Protein AF-0000000087546177 (afdb_homodimer)

Nearest PDB structures (foldseek):
  3a8i-assembly2_F  TM=9.559E-01  e=1.885E-16  Escherichia coli K-12
  3a7a-assembly1_B  TM=9.655E-01  e=3.394E-16  Escherichia coli K-12
  3hgb-assembly1_A  TM=9.645E-01  e=8.198E-16  Mycobacterium tuberculosis H37Rv
  3ift-assembly1_A  TM=9.516E-01  e=1.980E-15  Mycobacterium tuberculosis
  3a7a-assembly2_D  TM=9.608E-01  e=3.781E-15  Escherichia coli K-12

Foldseek 3Di:
DPDDDDFDFDQQWFAALLQKIWHQDPVRKIWIFGGLVVCVVQDQWDAKFAADAFDWDAAQCFGIWIHDPVDIDTDTHLATFGWHFADCVCHVVVRCCNVPVPVDTGTMGNGPDCVVSSVPTHGRVRSCVSVPD/DPDDDDFDFDQQWFAALLQKIWHQDPVRKIWIFGGLVVCVVQDQWDAKFAADAFDWDAAQCFGIWIHDPVDIDTDTHLATFGWHFADCVCHVVVRCCNVPVPVDTGTMGNGPDCVVSSVPTDGRVRNCVSVPD

Solvent-accessible surface area (backbone atoms only — not comparable to full-atom values): 13549 Å² total; per-residue (Å²): 73,66,64,51,58,56,66,72,65,64,71,86,36,30,28,36,96,52,34,28,32,41,36,82,42,95,85,64,32,34,42,28,29,43,30,45,58,45,28,40,69,45,37,64,35,71,40,56,46,74,58,60,77,66,44,72,42,53,54,67,33,80,43,35,35,41,27,24,88,44,24,42,26,50,34,51,27,71,46,29,22,29,28,71,44,65,46,68,65,33,75,81,43,27,45,39,38,54,80,34,18,88,73,36,51,47,38,28,26,47,44,76,50,52,70,66,36,56,67,72,35,28,44,33,70,55,40,38,52,73,74,72,79,74,66,64,52,56,56,67,72,65,64,71,85,35,32,28,37,96,54,33,28,32,41,37,81,44,97,86,64,34,35,42,28,30,44,30,46,56,45,29,39,69,47,37,63,36,71,41,57,47,74,59,60,77,65,44,73,42,53,56,66,34,79,45,36,34,41,27,25,88,42,22,45,25,51,36,52,26,71,46,28,22,30,28,71,44,64,45,68,65,34,74,81,41,29,45,40,38,54,80,34,18,88,74,36,52,46,39,28,26,48,46,75,50,54,70,65,38,55,67,74,33,28,44,32,68,54,41,38,53,75,74,72,79

InterPro domains:
  IPR000089 Biotin/lipoyl attachment [PS50968] (29-110)
  IPR002930 Glycine cleavage system H-protein [MF_00272] (10-132)
  IPR002930 Glycine cleavage system H-protein [PTHR11715] (9-131)
  IPR003016 2-oxo acid dehydrogenase, lipoyl-binding site [PS00189] (54-83)
  IPR011053 Single hybrid motif [SSF51230] (9-132)
  IPR017453 Glycine cleavage system H-protein, subgroup [TIGR00527] (9-131)
  IPR033753 Glycine cleavage system H-protein/Simiate [PF01597] (13-130)
  IPR033753 Glycine cleavage system H-protein/Simiate [cd06848] (15-109)

Secondary structure (DSSP, 8-state):
--EEE-----TT-EE-TTSEEEEE-TTS-EEEEE-HHHHHHH-SEEEEEPPPTT-EE-TT-EEEEEEESSEEEEEE-SS-EEEEEE-THHHH-TTHHHH-TTT---EEEEESSHHHHHHTSB-HHHHHHHTT-/--EEE-----TT-EE-TTSEEEEE-TTS-EEEEE-HHHHHHH-SEEEEEPPPTT-EE-TT-EEEEEEESSEEEEEE-SS-EEEEEE-THHHH-TTHHHH-TTT---EEEEESSHHHHHHTSB-HHHHHHHTT-

Radius of gyration: 21.38 Å; Cα contacts (8 Å, |Δi|>4): 661; chains: 2; bounding box: 29×65×45 Å

Sequence (266 aa):
MRTQNMSDIPAELRFAESHEWARLEADGTVTVGISDHAQEALGDVVFVELPDLGKVFDASETAGVVESVKAASDIYAPVGGEVIAVNEELAGSPELLNSEPYNAWIFKLKPSNAAADLGKLLDAAGYKAAIGEMRTQNMSDIPAELRFAESHEWARLEADGTVTVGISDHAQEALGDVVFVELPDLGKVFDASETAGVVESVKAASDIYAPVGGEVIAVNEELAGSPELLNSEPYNAWIFKLKPSNAAADLGKLLDAAGYKAAIGE

Structure (mmCIF, N/CA/C/O backbone):
data_AF-0000000087546177-model_v1
#
loop_
_entity.id
_entity.type
_entity.pdbx_description
1 polymer 'Glycine cleavage system H protein'
#
loop_
_atom_site.group_PDB
_atom_site.id
_atom_site.type_symbol
_atom_site.label_atom_id
_atom_site.label_alt_id
_atom_site.label_comp_id
_atom_site.label_asym_id
_atom_site.label_entity_id
_atom_site.label_seq_id
_atom_site.pdbx_PDB_ins_code
_atom_site.Cartn_x
_atom_site.Cartn_y
_atom_site.Cartn_z
_atom_site.occupancy
_atom_site.B_iso_or_equiv
_atom_site.auth_seq_id
_atom_site.auth_comp_id
_atom_site.auth_asym_id
_atom_site.auth_atom_id
_atom_site.pdbx_PDB_model_num
ATOM 1 N N . MET A 1 1 ? 6.031 -11.836 0.596 1 65.75 1 MET A N 1
ATOM 2 C CA . MET A 1 1 ? 6.793 -10.945 -0.275 1 65.75 1 MET A CA 1
ATOM 3 C C . MET A 1 1 ? 7.691 -10.023 0.542 1 65.75 1 MET A C 1
ATOM 5 O O . MET A 1 1 ? 7.266 -9.469 1.56 1 65.75 1 MET A O 1
ATOM 9 N N . ARG A 1 2 ? 8.914 -10.297 0.466 1 66.62 2 ARG A N 1
ATOM 10 C CA . ARG A 1 2 ? 9.852 -9.383 1.115 1 66.62 2 ARG A CA 1
ATOM 11 C C . ARG A 1 2 ? 9.992 -8.086 0.332 1 66.62 2 ARG A C 1
ATOM 13 O O . ARG A 1 2 ? 10.477 -8.086 -0.802 1 66.62 2 ARG A O 1
ATOM 20 N N . THR A 1 3 ? 9.242 -7.07 0.723 1 67.69 3 THR A N 1
ATOM 21 C CA . THR A 1 3 ? 9.18 -5.797 0.01 1 67.69 3 THR A CA 1
ATOM 22 C C . THR A 1 3 ? 10.219 -4.82 0.559 1 67.69 3 THR A C 1
ATOM 24 O O . THR A 1 3 ? 10.367 -4.684 1.774 1 67.69 3 THR A O 1
ATOM 27 N N . GLN A 1 4 ? 11.156 -4.461 -0.271 1 72.31 4 GLN A N 1
ATOM 28 C CA . GLN A 1 4 ? 11.969 -3.307 0.092 1 72.31 4 GLN A CA 1
ATOM 29 C C . GLN A 1 4 ? 11.281 -2 -0.292 1 72.31 4 GLN A C 1
ATOM 31 O O . GLN A 1 4 ? 11.211 -1.653 -1.473 1 72.31 4 GLN A O 1
ATOM 36 N N . ASN A 1 5 ? 10.648 -1.427 0.66 1 74.06 5 ASN A N 1
ATOM 37 C CA . ASN A 1 5 ? 9.93 -0.192 0.375 1 74.06 5 ASN A CA 1
ATOM 38 C C . ASN A 1 5 ? 10.797 1.037 0.629 1 74.06 5 ASN A C 1
ATOM 40 O O . ASN A 1 5 ? 11.586 1.06 1.573 1 74.06 5 ASN A O 1
ATOM 44 N N . MET A 1 6 ? 10.766 1.913 -0.331 1 85.25 6 MET A N 1
ATOM 45 C CA . MET A 1 6 ? 11.531 3.139 -0.114 1 85.25 6 MET A CA 1
ATOM 46 C C . MET A 1 6 ? 10.625 4.363 -0.216 1 85.25 6 MET A C 1
ATOM 48 O O . MET A 1 6 ? 10.578 5.02 -1.258 1 85.25 6 MET A O 1
ATOM 52 N N . SER A 1 7 ? 9.977 4.746 0.87 1 92.19 7 SER A N 1
ATOM 53 C CA . SER A 1 7 ? 9.172 5.961 0.898 1 92.19 7 SER A CA 1
ATOM 54 C C . SER A 1 7 ? 10.039 7.207 0.956 1 92.19 7 SER A C 1
ATOM 56 O O . SER A 1 7 ? 11.133 7.184 1.533 1 92.19 7 SER A O 1
ATOM 58 N N . ASP A 1 8 ? 9.57 8.281 0.21 1 95.25 8 ASP A N 1
ATOM 59 C CA . ASP A 1 8 ? 10.188 9.586 0.417 1 95.25 8 ASP A CA 1
ATOM 60 C C . ASP A 1 8 ? 9.805 10.164 1.776 1 95.25 8 ASP A C 1
ATOM 62 O O . ASP A 1 8 ? 8.625 10.227 2.121 1 95.25 8 ASP A O 1
ATOM 66 N N . ILE A 1 9 ? 10.859 10.547 2.58 1 97.81 9 ILE A N 1
ATOM 67 C CA . ILE A 1 9 ? 10.609 11.062 3.922 1 97.81 9 ILE A CA 1
ATOM 68 C C . ILE A 1 9 ? 11.43 12.336 4.141 1 97.81 9 ILE A C 1
ATOM 70 O O . ILE A 1 9 ? 12.586 12.273 4.566 1 97.81 9 ILE A O 1
ATOM 74 N N . PRO A 1 10 ? 10.867 13.508 3.807 1 98.38 10 PRO A N 1
ATOM 75 C CA . PRO A 1 10 ? 11.609 14.758 3.943 1 98.38 10 PRO A CA 1
ATOM 76 C C . PRO A 1 10 ? 12.133 14.992 5.359 1 98.38 10 PRO A C 1
ATOM 78 O O . PRO A 1 10 ? 11.383 14.844 6.328 1 98.38 10 PRO A O 1
ATOM 81 N N . ALA A 1 11 ? 13.328 15.469 5.535 1 98.06 11 ALA A N 1
ATOM 82 C CA . ALA A 1 11 ? 14.047 15.57 6.805 1 98.06 11 ALA A CA 1
ATOM 83 C C . ALA A 1 11 ? 13.477 16.688 7.676 1 98.06 11 ALA A C 1
ATOM 85 O O . ALA A 1 11 ? 13.617 16.656 8.898 1 98.06 11 ALA A O 1
ATOM 86 N N . GLU A 1 12 ? 12.828 17.641 7.039 1 97.94 12 GLU A N 1
ATOM 87 C CA . GLU A 1 12 ? 12.438 18.844 7.77 1 97.94 12 GLU A CA 1
ATOM 88 C C . GLU A 1 12 ? 11.07 18.688 8.422 1 97.94 12 GLU A C 1
ATOM 90 O O . GLU A 1 12 ? 10.648 19.531 9.211 1 97.94 12 GLU A O 1
ATOM 95 N N . LEU A 1 13 ? 10.438 17.578 8.109 1 98.69 13 LEU A N 1
ATOM 96 C CA . LEU A 1 13 ? 9.078 17.375 8.594 1 98.69 13 LEU A CA 1
ATOM 97 C C . LEU A 1 13 ? 9.07 16.531 9.867 1 98.69 13 LEU A C 1
ATOM 99 O O . LEU A 1 13 ? 10.055 15.859 10.172 1 98.69 13 LEU A O 1
ATOM 103 N N . ARG A 1 14 ? 7.965 16.672 10.641 1 98.81 14 ARG A N 1
ATOM 104 C CA . ARG A 1 14 ? 7.625 15.75 11.719 1 98.81 14 ARG A CA 1
ATOM 105 C C . ARG A 1 14 ? 6.477 14.828 11.312 1 98.81 14 ARG A C 1
ATOM 107 O O . ARG A 1 14 ? 5.625 15.211 10.508 1 98.81 14 ARG A O 1
ATOM 114 N N . PHE A 1 15 ? 6.465 13.641 11.875 1 98.88 15 PHE A N 1
ATOM 115 C CA . PHE A 1 15 ? 5.496 12.633 11.453 1 98.88 15 PHE A CA 1
ATOM 116 C C . PHE A 1 15 ? 4.801 12.016 12.664 1 98.88 15 PHE A C 1
ATOM 118 O O . PHE A 1 15 ? 5.457 11.664 13.648 1 98.88 15 PHE A O 1
ATOM 125 N N . ALA A 1 16 ? 3.473 11.922 12.562 1 98.62 16 ALA A N 1
ATOM 126 C CA . ALA A 1 16 ? 2.738 11.094 13.516 1 98.62 16 ALA A CA 1
ATOM 127 C C . ALA A 1 16 ? 2.871 9.609 13.172 1 98.62 16 ALA A C 1
ATOM 129 O O . ALA A 1 16 ? 3.113 9.258 12.016 1 98.62 16 ALA A O 1
ATOM 130 N N . GLU A 1 17 ? 2.732 8.734 14.164 1 97.12 17 GLU A N 1
ATOM 131 C CA . GLU A 1 17 ? 2.703 7.301 13.898 1 97.12 17 GLU A CA 1
ATOM 132 C C . GLU A 1 17 ? 1.545 6.934 12.977 1 97.12 17 GLU A C 1
ATOM 134 O O . GLU A 1 17 ? 1.597 5.918 12.281 1 97.12 17 GLU A O 1
ATOM 139 N N . SER A 1 18 ? 0.551 7.789 12.977 1 96.88 18 SER A N 1
ATOM 140 C CA . SER A 1 18 ? -0.622 7.613 12.125 1 96.88 18 SER A CA 1
ATOM 141 C C . SER A 1 18 ? -0.376 8.156 10.727 1 96.88 18 SER A C 1
ATOM 143 O O . SER A 1 18 ? -1.296 8.211 9.906 1 96.88 18 SER A O 1
ATOM 145 N N . HIS A 1 19 ? 0.783 8.633 10.328 1 97.69 19 HIS A N 1
ATOM 146 C CA . HIS A 1 19 ? 1.319 8.891 9 1 97.69 19 HIS A CA 1
ATOM 147 C C . HIS A 1 19 ? 0.968 10.297 8.523 1 97.69 19 HIS A C 1
ATOM 149 O O . HIS A 1 19 ? 1.229 10.656 7.375 1 97.69 19 HIS A O 1
ATOM 155 N N . GLU A 1 20 ? 0.344 11.141 9.438 1 98.75 20 GLU A N 1
ATOM 156 C CA . GLU A 1 20 ? 0.277 12.562 9.117 1 98.75 20 GLU A CA 1
ATOM 157 C C . GLU A 1 20 ? 1.646 13.227 9.25 1 98.75 20 GLU A C 1
ATOM 159 O O . GLU A 1 20 ? 2.406 12.906 10.164 1 98.75 20 GLU A O 1
ATOM 164 N N . TRP A 1 21 ? 1.945 14.109 8.391 1 98.88 21 TRP A N 1
ATOM 165 C CA . TRP A 1 21 ? 3.135 14.938 8.586 1 98.88 21 TRP A CA 1
ATOM 166 C C . TRP A 1 21 ? 2.752 16.344 9.016 1 98.88 21 TRP A C 1
ATOM 168 O O . TRP A 1 21 ? 1.645 16.812 8.742 1 98.88 21 TRP A O 1
ATOM 178 N N . ALA A 1 22 ? 3.613 16.984 9.75 1 98.94 22 ALA A N 1
ATOM 179 C CA . ALA A 1 22 ? 3.459 18.344 10.266 1 98.94 22 ALA A CA 1
ATOM 180 C C . ALA A 1 22 ? 4.672 19.203 9.922 1 98.94 22 ALA A C 1
ATOM 182 O O . ALA A 1 22 ? 5.812 18.781 10.117 1 98.94 22 ALA A O 1
ATOM 183 N N . ARG A 1 23 ? 4.426 20.297 9.359 1 98.75 23 ARG A N 1
ATOM 184 C CA . ARG A 1 23 ? 5.449 21.297 9.07 1 98.75 23 ARG A CA 1
ATOM 185 C C . ARG A 1 23 ? 5.219 22.562 9.867 1 98.75 23 ARG A C 1
ATOM 187 O O . ARG A 1 23 ? 4.156 23.188 9.773 1 98.75 23 ARG A O 1
ATOM 194 N N . LEU A 1 24 ? 6.203 22.938 10.719 1 98.5 24 LEU A N 1
ATOM 195 C CA . LEU A 1 24 ? 6.141 24.219 11.406 1 98.5 24 LEU A CA 1
ATOM 196 C C . LEU A 1 24 ? 6.5 25.359 10.469 1 98.5 24 LEU A C 1
ATOM 198 O O . LEU A 1 24 ? 7.598 25.375 9.906 1 98.5 24 LEU A O 1
ATOM 202 N N . GLU A 1 25 ? 5.562 26.266 10.312 1 98.38 25 GLU A N 1
ATOM 20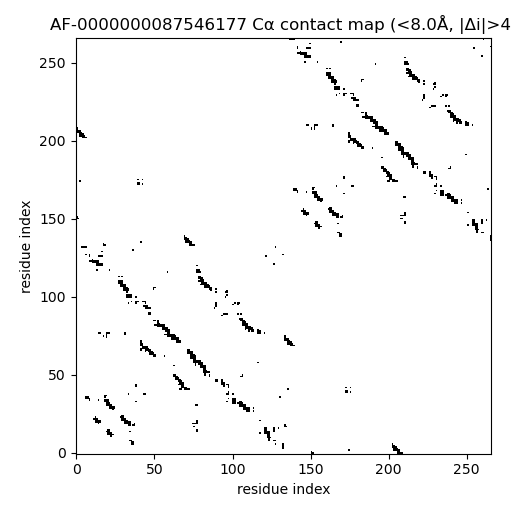3 C CA . GLU A 1 25 ? 5.785 27.406 9.43 1 98.38 25 GLU A CA 1
ATOM 204 C C . GLU A 1 25 ? 6.453 28.547 10.18 1 98.38 25 GLU A C 1
ATOM 206 O O . GLU A 1 25 ? 6.453 28.578 11.414 1 98.38 25 GLU A O 1
ATOM 211 N N . ALA A 1 26 ? 6.945 29.531 9.445 1 97.38 26 ALA A N 1
ATOM 212 C CA . ALA A 1 26 ? 7.656 30.672 10.016 1 97.38 26 ALA A CA 1
ATOM 213 C C . ALA A 1 26 ? 6.746 31.484 10.93 1 97.38 26 ALA A C 1
ATOM 215 O O . ALA A 1 26 ? 7.199 32.062 11.93 1 97.38 26 ALA A O 1
ATOM 216 N N . ASP A 1 27 ? 5.492 31.516 10.672 1 97.88 27 ASP A N 1
ATOM 217 C CA . ASP A 1 27 ? 4.555 32.312 11.438 1 97.88 27 ASP A CA 1
ATOM 218 C C . ASP A 1 27 ? 4.004 31.547 12.633 1 97.88 27 ASP A C 1
ATOM 220 O O . ASP A 1 27 ? 3.09 32.031 13.312 1 97.88 27 ASP A O 1
ATOM 224 N N . GLY A 1 28 ? 4.496 30.406 12.859 1 97.81 28 GLY A N 1
ATOM 225 C CA . GLY A 1 28 ? 4.137 29.625 14.039 1 97.81 28 GLY A CA 1
ATOM 226 C C . GLY A 1 28 ? 3.002 28.641 13.781 1 97.81 28 GLY A C 1
ATOM 227 O O . GLY A 1 28 ? 2.672 27.828 14.648 1 97.81 28 GLY A O 1
ATOM 228 N N . THR A 1 29 ? 2.352 28.719 12.57 1 98.75 29 THR A N 1
ATOM 229 C CA . THR A 1 29 ? 1.293 27.766 12.25 1 98.75 29 THR A CA 1
ATOM 230 C C . THR A 1 29 ? 1.88 26.422 11.828 1 98.75 29 THR A C 1
ATOM 232 O O . THR A 1 29 ? 3.088 26.312 11.609 1 98.75 29 THR A O 1
ATOM 235 N N . VAL A 1 30 ? 1.05 25.453 11.914 1 98.88 30 VAL A N 1
ATOM 236 C CA . VAL A 1 30 ? 1.464 24.109 11.516 1 98.88 30 VAL A CA 1
ATOM 237 C C . VAL A 1 30 ? 0.649 23.656 10.312 1 98.88 30 VAL A C 1
ATOM 239 O O . VAL A 1 30 ? -0.584 23.672 10.344 1 98.88 30 VAL A O 1
ATOM 242 N N . THR A 1 31 ? 1.327 23.234 9.203 1 98.88 31 THR A N 1
ATOM 243 C CA . THR A 1 31 ? 0.704 22.656 8.016 1 98.88 31 THR A CA 1
ATOM 244 C C . THR A 1 31 ? 0.706 21.141 8.094 1 98.88 31 THR A C 1
ATOM 246 O O . THR A 1 31 ? 1.694 20.531 8.516 1 98.88 31 THR A O 1
ATOM 249 N N . VAL A 1 32 ? -0.431 20.531 7.695 1 98.94 32 VAL A N 1
ATOM 250 C CA . VAL A 1 32 ? -0.605 19.109 7.91 1 98.94 32 VAL A CA 1
ATOM 251 C C . VAL A 1 32 ? -0.979 18.422 6.594 1 98.94 32 VAL A C 1
ATOM 253 O O . VAL A 1 32 ? -1.798 18.953 5.832 1 98.94 32 VAL A O 1
ATOM 256 N N . GLY A 1 33 ? -0.443 17.312 6.305 1 98.88 33 GLY A N 1
ATOM 257 C CA . GLY A 1 33 ? -0.811 16.391 5.238 1 98.88 33 GLY A CA 1
ATOM 258 C C . GLY A 1 33 ? -0.573 14.945 5.598 1 98.88 33 GLY A C 1
ATOM 259 O O . GLY A 1 33 ? -0.491 14.594 6.777 1 98.88 33 GLY A O 1
ATOM 260 N N . ILE A 1 34 ? -0.568 14.07 4.566 1 98.56 34 ILE A N 1
ATOM 261 C CA . ILE A 1 34 ? -0.259 12.664 4.82 1 98.56 34 ILE A CA 1
ATOM 262 C C . ILE A 1 34 ? 1.005 12.273 4.059 1 98.56 34 ILE A C 1
ATOM 264 O O . ILE A 1 34 ? 1.329 12.867 3.029 1 98.56 34 ILE A O 1
ATOM 268 N N . SER A 1 35 ? 1.686 11.344 4.582 1 97.75 35 SER A N 1
ATOM 269 C CA . SER A 1 35 ? 3.01 10.953 4.105 1 97.75 35 SER A CA 1
ATOM 270 C C . SER A 1 35 ? 2.922 10.195 2.789 1 97.75 35 SER A C 1
ATOM 272 O O . SER A 1 35 ? 1.844 9.734 2.398 1 97.75 35 SER A O 1
ATOM 274 N N . ASP A 1 36 ? 4.066 10.102 2.146 1 96.38 36 ASP A N 1
ATOM 275 C CA . ASP A 1 36 ? 4.203 9.258 0.964 1 96.38 36 ASP A CA 1
ATOM 276 C C . ASP A 1 36 ? 3.82 7.809 1.274 1 96.38 36 ASP A C 1
ATOM 278 O O . ASP A 1 36 ? 3.129 7.164 0.484 1 96.38 36 ASP A O 1
ATOM 282 N N . HIS A 1 37 ? 4.23 7.285 2.406 1 93.44 37 HIS A N 1
ATOM 283 C CA . HIS A 1 37 ? 3.875 5.938 2.84 1 93.44 37 HIS A CA 1
ATOM 284 C C . HIS A 1 37 ? 2.363 5.773 2.961 1 93.44 37 HIS A C 1
ATOM 286 O O . HIS A 1 37 ? 1.805 4.773 2.506 1 93.44 37 HIS A O 1
ATOM 292 N N . ALA A 1 38 ? 1.751 6.738 3.549 1 94.44 38 ALA A N 1
ATOM 293 C CA . ALA A 1 38 ? 0.309 6.672 3.773 1 94.44 38 ALA A CA 1
ATOM 294 C C . ALA A 1 38 ? -0.45 6.598 2.451 1 94.44 38 ALA A C 1
ATOM 296 O O . ALA A 1 38 ? -1.334 5.754 2.281 1 94.44 38 ALA A O 1
ATOM 297 N N . GLN A 1 39 ? -0.155 7.598 1.528 1 94.25 39 GLN A N 1
ATOM 298 C CA . GLN A 1 39 ? -0.893 7.602 0.269 1 94.25 39 GLN A CA 1
ATOM 299 C C . GLN A 1 39 ? -0.678 6.297 -0.496 1 94.25 39 GLN A C 1
ATOM 301 O O . GLN A 1 39 ? -1.588 5.812 -1.171 1 94.25 39 GLN A O 1
ATOM 306 N N . GLU A 1 40 ? 0.506 5.754 -0.439 1 90.12 40 GLU A N 1
ATOM 307 C CA . GLU A 1 40 ? 0.763 4.473 -1.088 1 90.12 40 GLU A CA 1
ATOM 308 C C . GLU A 1 40 ? -0.094 3.365 -0.481 1 90.12 40 GLU A C 1
ATOM 310 O O . GLU A 1 40 ? -0.675 2.557 -1.205 1 90.12 40 GLU A O 1
ATOM 315 N N . ALA A 1 41 ? -0.097 3.303 0.825 1 88.56 41 ALA A N 1
ATOM 316 C CA . ALA A 1 41 ? -0.876 2.289 1.528 1 88.56 41 ALA A CA 1
ATOM 317 C C . ALA A 1 41 ? -2.363 2.422 1.213 1 88.56 41 ALA A C 1
ATOM 319 O O . ALA A 1 41 ? -3.082 1.422 1.142 1 88.56 41 ALA A O 1
ATOM 320 N N . LEU A 1 42 ? -2.824 3.619 1.019 1 91.81 42 LEU A N 1
ATOM 321 C CA . LEU A 1 42 ? -4.227 3.895 0.713 1 91.81 42 LEU A CA 1
ATOM 322 C C . LEU A 1 42 ? -4.559 3.494 -0.721 1 91.81 42 LEU A C 1
ATOM 324 O O . LEU A 1 42 ? -5.66 3.021 -0.998 1 91.81 42 LEU A O 1
ATOM 328 N N . GLY A 1 43 ? -3.605 3.664 -1.655 1 89.44 43 GLY A N 1
ATOM 329 C CA . GLY A 1 43 ? -3.877 3.564 -3.08 1 89.44 43 GLY A CA 1
ATOM 330 C C . GLY A 1 43 ? -4.371 4.863 -3.686 1 89.44 43 GLY A C 1
ATOM 331 O O . GLY A 1 43 ? -4.02 5.949 -3.217 1 89.44 43 GLY A O 1
ATOM 332 N N . ASP A 1 44 ? -5.141 4.758 -4.707 1 91.44 44 ASP A N 1
ATOM 333 C CA . ASP A 1 44 ? -5.602 5.945 -5.422 1 91.44 44 ASP A CA 1
ATOM 334 C C . ASP A 1 44 ? -6.641 6.711 -4.602 1 91.44 44 ASP A C 1
ATOM 336 O O . ASP A 1 44 ? -7.789 6.281 -4.492 1 91.44 44 ASP A O 1
ATOM 340 N N . VAL A 1 45 ? -6.254 7.848 -4.129 1 96.06 45 VAL A N 1
ATOM 341 C CA . VAL A 1 45 ? -7.141 8.672 -3.311 1 96.06 45 VAL A CA 1
ATOM 342 C C . VAL A 1 45 ? -8.211 9.312 -4.191 1 96.06 45 VAL A C 1
ATOM 344 O O . VAL A 1 45 ? -7.902 9.898 -5.23 1 96.06 45 VAL A O 1
ATOM 347 N N . VAL A 1 46 ? -9.469 9.203 -3.801 1 97.19 46 VAL A N 1
ATOM 348 C CA . VAL A 1 46 ? -10.555 9.68 -4.648 1 97.19 46 VAL A CA 1
ATOM 349 C C . VAL A 1 46 ? -11.359 10.734 -3.9 1 97.19 46 VAL A C 1
ATOM 351 O O . VAL A 1 46 ? -12.148 11.469 -4.508 1 97.19 46 VAL A O 1
ATOM 354 N N . PHE A 1 47 ? -11.211 10.805 -2.543 1 98.19 47 PHE A N 1
ATOM 355 C CA . PHE A 1 47 ? -12.008 11.734 -1.749 1 98.19 47 PHE A CA 1
ATOM 356 C C . PHE A 1 47 ? -11.289 12.086 -0.451 1 98.19 47 PHE A C 1
ATOM 358 O O . PHE A 1 47 ? -10.586 11.25 0.122 1 98.19 47 PHE A O 1
ATOM 365 N N . VAL A 1 48 ? -11.469 13.32 0.014 1 98.56 48 VAL A N 1
ATOM 366 C CA . VAL A 1 48 ? -10.984 13.797 1.302 1 98.56 48 VAL A CA 1
ATOM 367 C C . VAL A 1 48 ? -12.07 14.609 1.999 1 98.56 48 VAL A C 1
ATOM 369 O O . VAL A 1 48 ? -12.695 15.477 1.388 1 98.56 48 VAL A O 1
ATOM 372 N N . GLU A 1 49 ? -12.336 14.188 3.188 1 98.25 49 GLU A N 1
ATOM 373 C CA . GLU A 1 49 ? -13.172 15.023 4.051 1 98.25 49 GLU A CA 1
ATOM 374 C C . GLU A 1 49 ? -12.328 16.016 4.852 1 98.25 49 GLU A C 1
ATOM 376 O O . GLU A 1 49 ? -11.492 15.602 5.66 1 98.25 49 GLU A O 1
ATOM 381 N N . LEU A 1 50 ? -12.547 17.25 4.672 1 98.75 50 LEU A N 1
ATOM 382 C CA . LEU A 1 50 ? -11.781 18.297 5.332 1 98.75 50 LEU A CA 1
ATOM 383 C C . LEU A 1 50 ? -12.477 18.75 6.613 1 98.75 50 LEU A C 1
ATOM 385 O O . LEU A 1 50 ? -13.703 18.688 6.719 1 98.75 50 LEU A O 1
ATOM 389 N N . PRO A 1 51 ? -11.695 19.156 7.598 1 98.69 51 PRO A N 1
ATOM 390 C CA . PRO A 1 51 ? -12.328 19.688 8.797 1 98.69 51 PRO A CA 1
ATO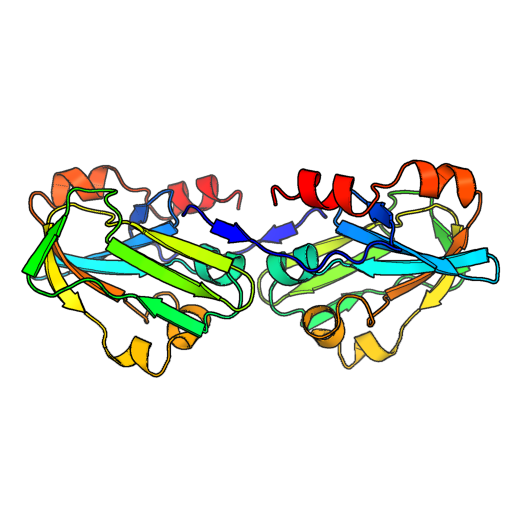M 391 C C . PRO A 1 51 ? -12.922 21.078 8.578 1 98.69 51 PRO A C 1
ATOM 393 O O . PRO A 1 51 ? -12.617 21.734 7.574 1 98.69 51 PRO A O 1
ATOM 396 N N . ASP A 1 52 ? -13.766 21.516 9.547 1 98.44 52 ASP A N 1
ATOM 397 C CA . ASP A 1 52 ? -14.328 22.859 9.5 1 98.44 52 ASP A CA 1
ATOM 398 C C . ASP A 1 52 ? -13.297 23.891 9.961 1 98.44 52 ASP A C 1
ATOM 400 O O . ASP A 1 52 ? -12.555 23.656 10.914 1 98.44 52 ASP A O 1
ATOM 404 N N . LEU A 1 53 ? -13.328 25.094 9.258 1 98.69 53 LEU A N 1
ATOM 405 C CA . LEU A 1 53 ? -12.57 26.234 9.766 1 98.69 53 LEU A CA 1
ATOM 406 C C . LEU A 1 53 ? -13.023 26.609 11.172 1 98.69 53 LEU A C 1
ATOM 408 O O . LEU A 1 53 ? -14.219 26.609 11.461 1 98.69 53 LEU A O 1
ATOM 412 N N . GLY A 1 54 ? -12.062 26.844 12 1 98.81 54 GLY A N 1
ATOM 413 C CA . GLY A 1 54 ? -12.367 27.297 13.352 1 98.81 54 GLY A CA 1
ATOM 414 C C . GLY A 1 54 ? -12.508 26.156 14.344 1 98.81 54 GLY A C 1
ATOM 415 O O . GLY A 1 54 ? -12.516 26.375 15.555 1 98.81 54 GLY A O 1
ATOM 416 N N . LYS A 1 55 ? -12.625 24.906 13.836 1 98.75 55 LYS A N 1
ATOM 417 C CA . LYS A 1 55 ? -12.695 23.75 14.727 1 98.75 55 LYS A CA 1
ATOM 418 C C . LYS A 1 55 ? -11.398 23.609 15.523 1 98.75 55 LYS A C 1
ATOM 420 O O . LYS A 1 55 ? -10.305 23.766 14.984 1 98.75 55 LYS A O 1
ATOM 425 N N . VAL A 1 56 ? -11.547 23.297 16.844 1 98.88 56 VAL A N 1
ATOM 426 C CA . VAL A 1 56 ? -10.406 23.078 17.719 1 98.88 56 VAL A CA 1
ATOM 427 C C . VAL A 1 56 ? -10.234 21.578 17.984 1 98.88 56 VAL A C 1
ATOM 429 O O . VAL A 1 56 ? -11.211 20.891 18.281 1 98.88 56 VAL A O 1
ATOM 432 N N . PHE A 1 57 ? -9.008 21.125 17.844 1 98.81 57 PHE A N 1
ATOM 433 C CA . PHE A 1 57 ? -8.695 19.719 18.078 1 98.81 57 PHE A CA 1
ATOM 434 C C . PHE A 1 57 ? -7.66 19.562 19.188 1 98.81 57 PHE A C 1
ATOM 436 O O . PHE A 1 57 ? -6.797 20.438 19.359 1 98.81 57 PHE A O 1
ATOM 443 N N . ASP A 1 58 ? -7.82 18.469 19.922 1 98.38 58 ASP A N 1
ATOM 444 C CA . ASP A 1 58 ? -6.664 17.953 20.656 1 98.38 58 ASP A CA 1
ATOM 445 C C . ASP A 1 58 ? -5.73 17.188 19.719 1 98.38 58 ASP A C 1
ATOM 447 O O . ASP A 1 58 ? -6.152 16.734 18.656 1 98.38 58 ASP A O 1
ATOM 451 N N . ALA A 1 59 ? -4.461 17.094 20.125 1 98.12 59 ALA A N 1
ATOM 452 C CA . ALA A 1 59 ? -3.578 16.203 19.375 1 98.12 59 ALA A CA 1
ATOM 453 C C . ALA A 1 59 ? -4.16 14.789 19.297 1 98.12 59 ALA A C 1
ATOM 455 O O . ALA A 1 59 ? -4.715 14.289 20.281 1 98.12 59 ALA A O 1
ATOM 456 N N . SER A 1 60 ? -4.094 14.188 18.109 1 97.62 60 SER A N 1
ATOM 457 C CA . SER A 1 60 ? -4.469 12.805 17.812 1 97.62 60 SER A CA 1
ATOM 458 C C . SER A 1 60 ? -5.984 12.656 17.703 1 97.62 60 SER A C 1
ATOM 460 O O . SER A 1 60 ? -6.496 11.547 17.562 1 97.62 60 SER A O 1
ATOM 462 N N . GLU A 1 61 ? -6.711 13.742 17.766 1 98.19 61 GLU A N 1
ATOM 463 C CA . GLU A 1 61 ? -8.148 13.695 17.5 1 98.19 61 GLU A CA 1
ATOM 464 C C . GLU A 1 61 ? -8.414 13.555 16 1 98.19 61 GLU A C 1
ATOM 466 O O . GLU A 1 6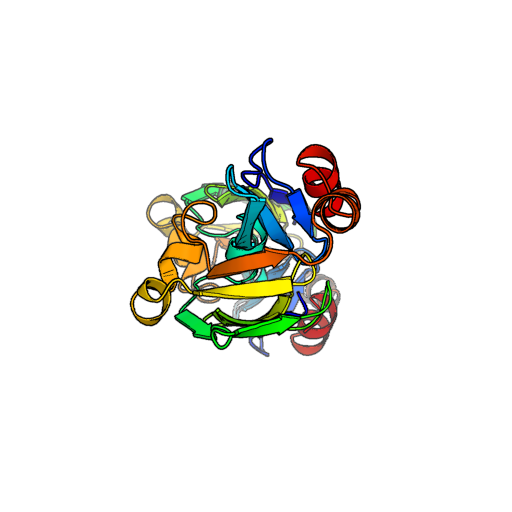1 ? -7.672 14.086 15.18 1 98.19 61 GLU A O 1
ATOM 471 N N . THR A 1 62 ? -9.492 12.859 15.656 1 98.5 62 THR A N 1
ATOM 472 C CA . THR A 1 62 ? -9.883 12.711 14.258 1 98.5 62 THR A CA 1
ATOM 473 C C . THR A 1 62 ? -10.273 14.062 13.664 1 98.5 62 THR A C 1
ATOM 475 O O . THR A 1 62 ? -11.156 14.742 14.195 1 98.5 62 THR A O 1
ATOM 478 N N . ALA A 1 63 ? -9.602 14.398 12.57 1 98.56 63 ALA A N 1
ATOM 479 C CA . ALA A 1 63 ? -9.797 15.719 11.984 1 98.56 63 ALA A CA 1
ATOM 480 C C . ALA A 1 63 ? -10.383 15.617 10.578 1 98.56 63 ALA A C 1
ATOM 482 O O . ALA A 1 63 ? -10.742 16.625 9.977 1 98.56 63 ALA A O 1
ATOM 483 N N . GLY A 1 64 ? -10.492 14.477 9.984 1 98.06 64 GLY A N 1
ATOM 484 C CA . GLY A 1 64 ? -11.008 14.266 8.641 1 98.06 64 GLY A CA 1
ATOM 485 C C . GLY A 1 64 ? -10.914 12.82 8.188 1 98.06 64 GLY A C 1
ATOM 486 O O . GLY A 1 64 ? -10.711 11.922 9.008 1 98.06 64 GLY A O 1
ATOM 487 N N . VAL A 1 65 ? -11.203 12.656 6.918 1 97.81 65 VAL A N 1
ATOM 488 C CA . VAL A 1 65 ? -11.141 11.32 6.34 1 97.81 65 VAL A CA 1
ATOM 489 C C . VAL A 1 65 ? -10.555 11.383 4.93 1 97.81 65 VAL A C 1
ATOM 491 O O . VAL A 1 65 ? -10.789 12.352 4.199 1 97.81 65 VAL A O 1
ATOM 494 N N . VAL A 1 66 ? -9.719 10.43 4.645 1 97.88 66 VAL A N 1
ATOM 495 C CA . VAL A 1 66 ? -9.242 10.242 3.279 1 97.88 66 VAL A CA 1
ATOM 496 C C . VAL A 1 66 ? -9.719 8.891 2.746 1 97.88 66 VAL A C 1
ATOM 498 O O . VAL A 1 66 ? -9.719 7.895 3.469 1 97.88 66 VAL A O 1
ATOM 501 N N . GLU A 1 67 ? -10.18 8.922 1.5 1 96.62 67 GLU A N 1
ATOM 502 C CA . GLU A 1 67 ? -10.758 7.723 0.912 1 96.62 67 GLU A CA 1
ATOM 503 C C . GLU A 1 67 ? -10.086 7.375 -0.413 1 96.62 67 GLU A C 1
ATOM 505 O O . GLU A 1 67 ? -9.789 8.258 -1.215 1 96.62 67 GLU A O 1
ATOM 510 N N . SER A 1 68 ? -9.766 6.168 -0.558 1 93.94 68 SER A N 1
ATOM 511 C CA . SER A 1 68 ? -9.406 5.562 -1.835 1 93.94 68 SER A CA 1
ATOM 512 C C . SER A 1 68 ? -10.492 4.605 -2.32 1 93.94 68 SER A C 1
ATOM 514 O O . SER A 1 68 ? -11.539 4.469 -1.68 1 93.94 68 SER A O 1
ATOM 516 N N . VAL A 1 69 ? -10.289 4.023 -3.611 1 87 69 VAL A N 1
ATOM 517 C CA . VAL A 1 69 ? -11.25 3.066 -4.152 1 87 69 VAL A CA 1
ATOM 518 C C . VAL A 1 69 ? -11.422 1.905 -3.174 1 87 69 VAL A C 1
ATOM 520 O O . VAL A 1 69 ? -12.523 1.372 -3.025 1 87 69 VAL A O 1
ATOM 523 N N . LYS A 1 70 ? -10.344 1.57 -2.377 1 84.94 70 LYS A N 1
ATOM 524 C CA . LYS A 1 70 ? -10.359 0.305 -1.647 1 84.94 70 LYS A CA 1
ATOM 525 C C . LYS A 1 70 ? -10.383 0.54 -0.14 1 84.94 70 LYS A C 1
ATOM 527 O O . LYS A 1 70 ? -10.562 -0.401 0.637 1 84.94 70 LYS A O 1
ATOM 532 N N . ALA A 1 71 ? -10.203 1.782 0.259 1 87.06 71 ALA A N 1
ATOM 533 C CA . ALA A 1 71 ? -10.039 1.995 1.694 1 87.06 71 ALA A CA 1
ATOM 534 C C . ALA A 1 71 ? -10.484 3.396 2.098 1 87.06 71 ALA A C 1
ATOM 536 O O . ALA A 1 71 ? -10.523 4.309 1.266 1 87.06 71 ALA A O 1
ATOM 537 N N . ALA A 1 72 ? -10.922 3.465 3.322 1 93.5 72 ALA A N 1
ATOM 538 C CA . ALA A 1 72 ? -11.094 4.742 4.008 1 93.5 72 ALA A CA 1
ATOM 539 C C . ALA A 1 72 ? -10.25 4.805 5.277 1 93.5 72 ALA A C 1
ATOM 541 O O . ALA A 1 72 ? -10.141 3.816 6.004 1 93.5 72 ALA A O 1
ATOM 542 N N . SER A 1 73 ? -9.648 5.977 5.492 1 95.25 73 SER A N 1
ATOM 543 C CA . SER A 1 73 ? -8.812 6.145 6.68 1 95.25 73 SER A CA 1
ATOM 544 C C . SER A 1 73 ? -9.078 7.488 7.352 1 95.25 73 SER A C 1
ATOM 546 O O . SER A 1 73 ? -9.258 8.508 6.672 1 95.25 73 SER A O 1
ATOM 548 N N . ASP A 1 74 ? -9.078 7.445 8.656 1 97.25 74 ASP A N 1
ATOM 549 C CA . ASP A 1 74 ? -9.156 8.703 9.398 1 97.25 74 ASP A CA 1
ATOM 550 C C . ASP A 1 74 ? -7.863 9.5 9.273 1 97.25 74 ASP A C 1
ATOM 552 O O . ASP A 1 74 ? -6.773 8.922 9.227 1 97.25 74 ASP A O 1
ATOM 556 N N . ILE A 1 75 ? -8.039 10.797 9.219 1 98.19 75 ILE A N 1
ATOM 557 C CA . ILE A 1 75 ? -6.926 11.719 9.383 1 98.19 75 ILE A CA 1
ATOM 558 C C . ILE A 1 75 ? -6.93 12.289 10.805 1 98.19 75 ILE A C 1
ATOM 560 O O . ILE A 1 75 ? -7.949 12.805 11.266 1 98.19 75 ILE A O 1
ATOM 564 N N . TYR A 1 76 ? -5.793 12.195 11.477 1 98.56 76 TYR A N 1
ATOM 565 C CA . TYR A 1 76 ? -5.707 12.703 12.844 1 98.56 76 TYR A CA 1
ATOM 566 C C . TYR A 1 76 ? -4.934 14.016 12.891 1 98.56 76 TYR A C 1
ATOM 568 O O . TYR A 1 76 ? -4.043 14.242 12.07 1 98.56 76 TYR A O 1
ATOM 576 N N . ALA A 1 77 ? -5.34 14.867 13.805 1 98.81 77 ALA A N 1
ATOM 577 C CA . ALA A 1 77 ? -4.543 16.062 14.062 1 98.81 77 ALA A CA 1
ATOM 578 C C . ALA A 1 77 ? -3.227 15.703 14.742 1 98.81 77 ALA A C 1
ATOM 580 O O . ALA A 1 77 ? -3.221 15.203 15.867 1 98.81 77 ALA A O 1
ATOM 581 N N . PRO A 1 78 ? -2.109 16.016 14.086 1 98.75 78 PRO A N 1
ATOM 582 C CA . PRO A 1 78 ? -0.843 15.625 14.711 1 98.75 78 PRO A CA 1
ATOM 583 C C . PRO A 1 78 ? -0.478 16.5 15.898 1 98.75 78 PRO A C 1
ATOM 585 O O . PRO A 1 78 ? 0.324 16.094 16.75 1 98.75 78 PRO A O 1
ATOM 588 N N . VAL A 1 79 ? -0.952 17.688 15.938 1 98.75 79 VAL A N 1
ATOM 589 C CA . VAL A 1 79 ? -0.824 18.609 17.062 1 98.75 79 VAL A CA 1
ATOM 590 C C . VAL A 1 79 ? -2.189 19.203 17.406 1 98.75 79 VAL A C 1
ATOM 592 O O . VAL A 1 79 ? -3.08 19.266 16.547 1 98.75 79 VAL A O 1
ATOM 595 N N . GLY A 1 80 ? -2.326 19.562 18.656 1 98.81 80 GLY A N 1
ATOM 596 C CA . GLY A 1 80 ? -3.547 20.25 19.031 1 98.81 80 GLY A CA 1
ATOM 597 C C . GLY A 1 80 ? -3.594 21.688 18.547 1 98.81 80 GLY A C 1
ATOM 598 O O . GLY A 1 80 ? -2.559 22.344 18.438 1 98.81 80 GLY A O 1
ATOM 599 N N . GLY A 1 81 ? -4.793 22.203 18.328 1 98.81 81 GLY A N 1
ATOM 600 C CA . GLY A 1 81 ? -4.922 23.594 17.906 1 98.81 81 GLY A CA 1
ATOM 601 C C . GLY A 1 81 ? -6.199 23.859 17.125 1 98.81 81 GLY A C 1
ATOM 602 O O . GLY A 1 81 ? -7.078 23 17.047 1 98.81 81 GLY A O 1
ATOM 603 N N . GLU A 1 82 ? -6.312 25.062 16.578 1 98.94 82 GLU A N 1
ATOM 604 C CA . GLU A 1 82 ? -7.473 25.531 15.828 1 98.94 82 GLU A CA 1
ATOM 605 C C . GLU A 1 82 ? -7.215 25.469 14.328 1 98.94 82 GLU A C 1
ATOM 607 O O . GLU A 1 82 ? -6.152 25.891 13.859 1 98.94 82 GLU A O 1
ATOM 612 N N . VAL A 1 83 ? -8.195 24.906 13.562 1 98.94 83 VAL A N 1
ATOM 613 C CA . VAL A 1 83 ? -8.078 24.875 12.102 1 98.94 83 VAL A CA 1
ATOM 614 C C . VAL A 1 83 ? -8.203 26.297 11.555 1 98.94 83 VAL A C 1
ATOM 616 O O . VAL A 1 83 ? -9.234 26.953 11.734 1 98.94 83 VAL A O 1
ATOM 619 N N . ILE A 1 84 ? -7.156 26.734 10.844 1 98.94 84 ILE A N 1
ATOM 620 C CA . ILE A 1 84 ? -7.176 28.125 10.391 1 98.94 84 ILE A CA 1
ATOM 621 C C . ILE A 1 84 ? -7.219 28.172 8.867 1 98.94 84 ILE A C 1
ATOM 623 O O . ILE A 1 84 ? -7.465 29.234 8.273 1 98.94 84 ILE A O 1
ATOM 627 N N . ALA A 1 85 ? -6.949 27.141 8.195 1 98.94 85 ALA A N 1
ATOM 628 C CA . ALA A 1 85 ? -7.055 27 6.746 1 98.94 85 ALA A CA 1
ATOM 629 C C . ALA A 1 85 ? -7.266 25.547 6.344 1 98.94 85 ALA A C 1
ATOM 631 O O . ALA A 1 85 ? -6.836 24.641 7.051 1 98.94 85 ALA A O 1
ATOM 632 N N . VAL A 1 86 ? -7.957 25.312 5.215 1 98.88 86 VAL A N 1
ATOM 633 C CA . VAL A 1 86 ? -8.109 24 4.598 1 98.88 86 VAL A CA 1
ATOM 634 C C . VAL A 1 86 ? -7.773 24.094 3.109 1 98.88 86 VAL A C 1
ATOM 636 O O . VAL A 1 86 ? -7.949 25.141 2.486 1 98.88 86 VAL A O 1
ATOM 639 N N . ASN A 1 87 ? -7.188 23.078 2.572 1 98.81 87 ASN A N 1
ATOM 640 C CA . ASN A 1 87 ? -6.836 23.062 1.156 1 98.81 87 ASN A CA 1
ATOM 641 C C . ASN A 1 87 ? -8.023 22.641 0.29 1 98.81 87 ASN A C 1
ATOM 643 O O . ASN A 1 87 ? -8.172 21.469 -0.049 1 98.81 87 ASN A O 1
ATOM 647 N N . GLU A 1 88 ? -8.727 23.531 -0.19 1 98.38 88 GLU A N 1
ATOM 648 C CA . GLU A 1 88 ? -9.969 23.297 -0.92 1 98.38 88 GLU A CA 1
ATOM 649 C C . GLU A 1 88 ? -9.703 22.672 -2.283 1 98.38 88 GLU A C 1
ATOM 651 O O . GLU A 1 88 ? -10.609 22.125 -2.91 1 98.38 88 GLU A O 1
ATOM 656 N N . GLU A 1 89 ? -8.484 22.828 -2.779 1 98.44 89 GLU A N 1
ATOM 657 C CA . GLU A 1 89 ? -8.117 22.219 -4.055 1 98.44 89 GLU A CA 1
ATOM 658 C C . GLU A 1 89 ? -8.336 20.703 -4.027 1 98.44 89 GLU A C 1
ATOM 660 O O . GLU A 1 89 ? -8.625 20.094 -5.059 1 98.44 89 GLU A O 1
ATOM 665 N N . LEU A 1 90 ? -8.266 20.078 -2.898 1 98.62 90 LEU A N 1
ATOM 666 C CA . LEU A 1 90 ? -8.352 18.641 -2.752 1 98.62 90 LEU A CA 1
ATOM 667 C C . LEU A 1 90 ? -9.773 18.141 -3.002 1 98.62 90 LEU A C 1
ATOM 669 O O . LEU A 1 90 ? -9.984 16.953 -3.252 1 98.62 90 LEU A O 1
ATOM 673 N N . ALA A 1 91 ? -10.773 19 -2.842 1 96.88 91 ALA A N 1
ATOM 674 C CA . ALA A 1 91 ? -12.156 18.609 -3.15 1 96.88 91 ALA A CA 1
ATOM 675 C C . ALA A 1 91 ? -12.305 18.234 -4.621 1 96.88 91 ALA A C 1
ATOM 677 O O . ALA A 1 91 ? -13.062 17.344 -4.969 1 96.88 91 ALA A O 1
ATOM 678 N N . GLY A 1 92 ? -11.586 18.938 -5.398 1 97.62 92 GLY A N 1
ATOM 679 C CA . GLY A 1 92 ? -11.664 18.688 -6.828 1 97.62 92 GLY A CA 1
ATOM 680 C C . GLY A 1 92 ? -10.523 17.844 -7.355 1 97.62 92 GLY A C 1
ATOM 681 O O . GLY A 1 92 ? -10.617 17.281 -8.445 1 97.62 92 GLY A O 1
ATOM 682 N N . SER A 1 93 ? -9.422 17.781 -6.621 1 98.56 93 SER A N 1
ATOM 683 C CA . SER A 1 93 ? -8.219 17.062 -7.047 1 98.56 93 SER A CA 1
ATOM 684 C C . SER A 1 93 ? -7.605 16.297 -5.891 1 98.56 93 SER A C 1
ATOM 686 O O . SER A 1 93 ? -6.457 16.531 -5.516 1 98.56 93 SER A O 1
ATOM 688 N N . PRO A 1 94 ? -8.352 15.266 -5.355 1 98.56 94 PRO A N 1
ATOM 689 C CA . PRO A 1 94 ? -7.828 14.508 -4.215 1 98.56 94 PRO A CA 1
ATOM 690 C C . PRO A 1 94 ? -6.594 13.688 -4.566 1 98.56 94 PRO A C 1
ATOM 692 O O . PRO A 1 94 ? -5.805 13.344 -3.684 1 98.56 94 PRO A O 1
ATOM 695 N N . GLU A 1 95 ? -6.305 13.406 -5.887 1 97.44 95 GLU A N 1
ATOM 696 C CA . GLU A 1 95 ? -5.172 12.609 -6.352 1 97.44 95 GLU A CA 1
ATOM 697 C C . GLU A 1 95 ? -3.85 13.32 -6.094 1 97.44 95 GLU A C 1
ATOM 699 O O . GLU A 1 95 ? -2.781 12.711 -6.168 1 97.44 95 GLU A O 1
ATOM 704 N N . LEU A 1 96 ? -3.92 14.641 -5.832 1 98.5 96 LEU A N 1
ATOM 705 C CA . LEU A 1 96 ? -2.715 15.391 -5.48 1 98.5 96 LEU A CA 1
ATOM 706 C C . LEU A 1 96 ? -2.051 14.797 -4.242 1 98.5 96 LEU A C 1
ATOM 708 O O . LEU A 1 96 ? -0.826 14.852 -4.109 1 98.5 96 LEU A O 1
ATOM 712 N N . LEU A 1 97 ? -2.859 14.156 -3.348 1 98.25 97 LEU A N 1
ATOM 713 C CA . LEU A 1 97 ? -2.295 13.508 -2.168 1 98.25 97 LEU A CA 1
ATOM 714 C C . LEU A 1 97 ? -1.41 12.328 -2.562 1 98.25 97 LEU A C 1
ATOM 716 O O . LEU A 1 97 ? -0.509 11.945 -1.813 1 98.25 97 LEU A O 1
ATOM 720 N N . ASN A 1 98 ? -1.763 11.688 -3.715 1 95.56 98 ASN A N 1
ATOM 721 C CA . ASN A 1 98 ? -0.924 10.617 -4.234 1 95.56 98 ASN A CA 1
ATOM 722 C C . ASN A 1 98 ? 0.311 11.164 -4.945 1 95.56 98 ASN A C 1
ATOM 724 O O . ASN A 1 98 ? 1.433 10.734 -4.664 1 95.56 98 ASN A O 1
ATOM 728 N N . SER A 1 99 ? 0.174 12.109 -5.855 1 95.81 99 SER A N 1
ATOM 729 C CA . SER A 1 99 ? 1.228 12.523 -6.773 1 95.81 99 SER A CA 1
ATOM 730 C C . SER A 1 99 ? 2.197 13.492 -6.102 1 95.81 99 SER A C 1
ATOM 732 O O . SER A 1 99 ? 3.375 13.547 -6.465 1 95.81 99 SER A O 1
ATOM 734 N N . GLU A 1 100 ? 1.717 14.273 -5.133 1 97.56 100 GLU A N 1
ATOM 735 C CA . GLU A 1 100 ? 2.521 15.289 -4.457 1 97.56 100 GLU A CA 1
ATOM 736 C C . GLU A 1 100 ? 2.271 15.281 -2.953 1 97.56 100 GLU A C 1
ATOM 738 O O . GLU A 1 100 ? 1.877 16.297 -2.379 1 97.56 100 GLU A O 1
ATOM 743 N N . PRO A 1 101 ? 2.604 14.141 -2.311 1 97.75 101 PRO A N 1
ATOM 744 C CA . PRO A 1 101 ? 2.178 13.945 -0.923 1 97.75 101 PRO A CA 1
ATOM 745 C C . PRO A 1 101 ? 2.703 15.031 0.012 1 97.75 101 PRO A C 1
ATOM 747 O O . PRO A 1 101 ? 2.072 15.336 1.027 1 97.75 101 PRO A O 1
ATOM 750 N N . TYR A 1 102 ? 3.795 15.719 -0.271 1 98.5 102 TYR A N 1
ATOM 751 C CA . TYR A 1 102 ? 4.363 16.672 0.671 1 98.5 102 TYR A CA 1
ATOM 752 C C . TYR A 1 102 ? 4.094 18.109 0.223 1 98.5 102 TYR A C 1
ATOM 754 O O . TYR A 1 102 ? 4.336 19.062 0.974 1 98.5 102 TYR A O 1
ATOM 762 N N . ASN A 1 103 ? 3.594 18.25 -0.97 1 98.06 103 ASN A N 1
ATOM 763 C CA . ASN A 1 103 ? 3.086 19.531 -1.422 1 98.06 103 ASN A CA 1
ATOM 764 C C . ASN A 1 103 ? 1.582 19.656 -1.196 1 98.06 103 ASN A C 1
ATOM 766 O O . ASN A 1 103 ? 1.071 20.75 -0.962 1 98.06 103 ASN A O 1
ATOM 770 N N . ALA A 1 104 ? 0.884 18.547 -1.291 1 98.31 104 ALA A N 1
ATOM 771 C CA . ALA A 1 104 ? -0.562 18.531 -1.08 1 98.31 104 ALA A CA 1
ATOM 772 C C . ALA A 1 104 ? -0.898 18.484 0.407 1 98.31 104 ALA A C 1
ATOM 774 O O . ALA A 1 104 ? -1.181 17.422 0.955 1 98.31 104 ALA A O 1
ATOM 775 N N . TRP A 1 105 ? -0.923 19.703 1.052 1 98.88 105 TRP A N 1
ATOM 776 C CA . TRP A 1 105 ? -1.338 19.812 2.445 1 98.88 105 TRP A CA 1
ATOM 777 C C . TRP A 1 105 ? -2.854 19.703 2.574 1 98.88 105 TRP A C 1
ATOM 779 O O . TRP A 1 105 ? -3.578 19.844 1.586 1 98.88 105 TRP A O 1
ATOM 789 N N . ILE A 1 106 ? -3.365 19.391 3.758 1 98.88 106 ILE A N 1
ATOM 790 C CA . ILE A 1 106 ? -4.789 19.156 3.957 1 98.88 106 ILE A CA 1
ATOM 791 C C . ILE A 1 106 ? -5.402 20.281 4.777 1 98.88 106 ILE A C 1
ATOM 793 O O . ILE A 1 106 ? -6.426 20.844 4.395 1 98.88 106 ILE A O 1
ATOM 797 N N . PHE A 1 107 ? -4.809 20.609 5.918 1 98.94 107 PHE A N 1
ATOM 798 C CA . PHE A 1 107 ? -5.262 21.75 6.719 1 98.94 107 PHE A CA 1
ATOM 799 C C . PHE A 1 107 ? -4.098 22.359 7.488 1 98.94 107 PHE A C 1
ATOM 801 O O . PHE A 1 107 ? -3.004 21.797 7.523 1 98.94 107 PHE A O 1
ATOM 808 N N . LYS A 1 108 ? -4.34 23.562 8.008 1 98.94 108 LYS A N 1
ATOM 809 C CA . LYS A 1 108 ? -3.379 24.281 8.844 1 98.94 108 LYS A CA 1
ATOM 810 C C . LYS A 1 108 ? -3.955 24.547 10.234 1 98.94 108 LYS A C 1
ATOM 812 O O . LYS A 1 108 ? -5.145 24.828 10.367 1 98.94 108 LYS A O 1
ATOM 817 N N . LEU A 1 109 ? -3.07 24.484 11.18 1 98.94 109 LEU A N 1
ATOM 818 C CA . LEU A 1 109 ? -3.473 24.703 12.562 1 98.94 109 LEU A CA 1
ATOM 819 C C . LEU A 1 109 ? -2.738 25.891 13.164 1 98.94 109 LEU A C 1
ATOM 821 O O . LEU A 1 109 ? -1.549 26.094 12.906 1 98.94 109 LEU A O 1
ATOM 825 N N . LYS A 1 110 ? -3.465 26.703 13.867 1 98.88 110 LYS A N 1
ATOM 826 C CA . LYS A 1 110 ? -2.84 27.484 14.938 1 98.88 110 LYS A CA 1
ATOM 827 C C . LYS A 1 110 ? -2.66 26.641 16.188 1 98.88 110 LYS A C 1
ATOM 829 O O . LYS A 1 110 ? -3.629 26.359 16.906 1 98.88 110 LYS A O 1
ATOM 834 N N . PRO A 1 111 ? -1.483 26.203 16.453 1 98.75 111 PRO A N 1
ATOM 835 C CA . PRO A 1 111 ? -1.285 25.234 17.531 1 98.75 111 PRO A CA 1
ATOM 836 C C . PRO A 1 111 ? -1.486 25.828 18.922 1 98.75 111 PRO A C 1
ATOM 838 O O . PRO A 1 111 ? -1.148 27 19.141 1 98.75 111 PRO A O 1
ATOM 841 N N . SER A 1 112 ? -1.992 25 19.859 1 97.88 112 SER A N 1
ATOM 842 C CA . SER A 1 112 ? -2.123 25.391 21.25 1 97.88 112 SER A CA 1
ATOM 843 C C . SER A 1 112 ? -0.778 25.344 21.969 1 97.88 112 SER A C 1
ATOM 845 O O . SER A 1 112 ? -0.501 26.172 22.844 1 97.88 112 SER A O 1
ATOM 847 N N . ASN A 1 113 ? 0.003 24.438 21.656 1 95.25 113 ASN A N 1
ATOM 848 C CA . ASN A 1 113 ? 1.356 24.234 22.172 1 95.25 113 ASN A CA 1
ATOM 849 C C . ASN A 1 113 ? 2.24 23.516 21.156 1 95.25 113 ASN A C 1
ATOM 851 O O . ASN A 1 113 ? 2.516 22.328 21.297 1 95.25 113 ASN A O 1
ATOM 855 N N . ALA A 1 114 ? 2.771 24.297 20.188 1 92.56 114 ALA A N 1
ATOM 856 C CA . ALA A 1 114 ? 3.479 23.734 19.047 1 92.56 114 ALA A CA 1
ATOM 857 C C . ALA A 1 114 ? 4.723 22.969 19.5 1 92.56 114 ALA A C 1
ATOM 859 O O . ALA A 1 114 ? 4.926 21.812 19.109 1 92.56 114 ALA A O 1
ATOM 860 N N . ALA A 1 115 ? 5.504 23.594 20.297 1 93.69 115 ALA A N 1
ATOM 861 C CA . ALA A 1 115 ? 6.789 23.016 20.688 1 93.69 115 ALA A CA 1
ATOM 862 C C . ALA A 1 115 ? 6.602 21.672 21.375 1 93.69 115 ALA A C 1
ATOM 864 O O . ALA A 1 115 ? 7.27 20.688 21.031 1 93.69 115 ALA A O 1
ATOM 865 N N . ALA A 1 116 ? 5.676 21.594 22.281 1 96.19 116 ALA A N 1
ATOM 866 C CA . ALA A 1 116 ? 5.441 20.375 23.047 1 96.19 116 ALA A CA 1
ATOM 867 C C . ALA A 1 116 ? 4.895 19.266 22.141 1 96.19 116 ALA A C 1
ATOM 869 O O . ALA A 1 116 ? 5.359 18.125 22.188 1 96.19 116 ALA A O 1
ATOM 870 N N . ASP A 1 117 ? 3.898 19.594 21.375 1 97.62 117 ASP A N 1
ATOM 871 C CA . ASP A 1 117 ? 3.238 18.578 20.562 1 97.62 117 ASP A CA 1
ATOM 872 C C . ASP A 1 117 ? 4.156 18.094 19.438 1 97.62 117 ASP A C 1
ATOM 874 O O . ASP A 1 117 ? 4.207 16.906 19.141 1 97.62 117 ASP A O 1
ATOM 878 N N . LEU A 1 118 ? 4.879 19.016 18.766 1 98.31 118 LEU A N 1
ATOM 879 C CA . LEU A 1 118 ? 5.793 18.625 17.703 1 98.31 118 LEU A CA 1
ATOM 880 C C . LEU A 1 118 ? 6.926 17.766 18.234 1 98.31 118 LEU A C 1
ATOM 882 O O . LEU A 1 118 ? 7.414 16.875 17.547 1 98.31 118 LEU A O 1
ATOM 886 N N . GLY A 1 119 ? 7.324 18.094 19.438 1 98 119 GLY A N 1
ATOM 887 C CA . GLY A 1 119 ? 8.383 17.328 20.078 1 98 119 GLY A CA 1
ATOM 888 C C . GLY A 1 119 ? 8.023 15.867 20.281 1 98 119 GLY A C 1
ATOM 889 O O . GLY A 1 119 ? 8.906 15.016 20.406 1 98 119 GLY A O 1
ATOM 890 N N . LYS A 1 120 ? 6.723 15.523 20.312 1 98.38 120 LYS A N 1
ATOM 891 C CA . LYS A 1 120 ? 6.246 14.164 20.5 1 98.38 120 LYS A CA 1
ATOM 892 C C . LYS A 1 120 ? 6.203 13.398 19.172 1 98.38 120 LYS A C 1
ATOM 894 O O . LYS A 1 120 ? 6.066 12.172 19.172 1 98.38 120 LYS A O 1
ATOM 899 N N . LEU A 1 121 ? 6.273 14.078 18.109 1 98.81 121 LEU A N 1
ATOM 900 C CA . LEU A 1 121 ? 6.215 13.453 16.781 1 98.81 121 LEU A CA 1
ATOM 901 C C . LEU A 1 121 ? 7.578 12.906 16.391 1 98.81 121 LEU A C 1
ATOM 903 O O . LEU A 1 121 ? 8.602 13.289 16.969 1 98.81 121 LEU A O 1
ATOM 907 N N . LEU A 1 122 ? 7.602 12.047 15.453 1 98.81 122 LEU A N 1
ATOM 908 C CA . LEU A 1 122 ? 8.82 11.43 14.953 1 98.81 122 LEU A CA 1
ATOM 909 C C . LEU A 1 122 ? 9.531 12.344 13.961 1 98.81 122 LEU A C 1
ATOM 911 O O . LEU A 1 122 ? 8.883 13.016 13.156 1 98.81 122 LEU A O 1
ATOM 915 N N . ASP A 1 123 ? 10.852 12.398 14.055 1 98.69 123 ASP A N 1
ATOM 916 C CA . ASP A 1 123 ? 11.594 12.992 12.953 1 98.69 123 ASP A CA 1
ATOM 917 C C . ASP A 1 123 ? 11.695 12.023 11.773 1 98.69 123 ASP A C 1
ATOM 919 O O . ASP A 1 123 ? 11.148 10.922 11.82 1 98.69 123 ASP A O 1
ATOM 923 N N . ALA A 1 124 ? 12.328 12.383 10.719 1 98.31 124 ALA A N 1
ATOM 924 C CA . ALA A 1 124 ? 12.406 11.586 9.5 1 98.31 124 ALA A CA 1
ATOM 925 C C . ALA A 1 124 ? 13 10.211 9.781 1 98.31 124 ALA A C 1
ATOM 927 O O . ALA A 1 124 ? 12.477 9.195 9.305 1 98.31 124 ALA A O 1
ATOM 928 N N . ALA A 1 125 ? 14.086 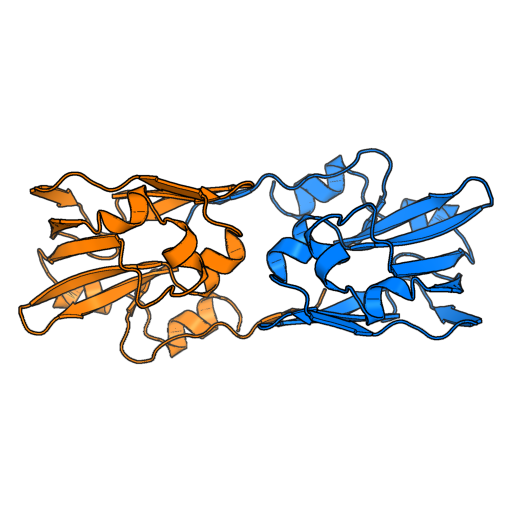10.156 10.547 1 97.94 125 ALA A N 1
ATOM 929 C CA . ALA A 1 125 ? 14.727 8.883 10.875 1 97.94 125 ALA A CA 1
ATOM 930 C C . ALA A 1 125 ? 13.805 7.996 11.703 1 97.94 125 ALA A C 1
ATOM 932 O O . ALA A 1 125 ? 13.695 6.793 11.445 1 97.94 125 ALA A O 1
ATOM 933 N N . GLY A 1 126 ? 13.195 8.555 12.719 1 98.38 126 GLY A N 1
ATOM 934 C CA . GLY A 1 126 ? 12.258 7.816 13.547 1 98.38 126 GLY A CA 1
ATOM 935 C C . GLY A 1 126 ? 11.07 7.285 12.766 1 98.38 126 GLY A C 1
ATOM 936 O O . GLY A 1 126 ? 10.633 6.152 12.984 1 98.38 126 GLY A O 1
ATOM 937 N N . TYR A 1 127 ? 10.57 8.133 11.852 1 98.06 127 TYR A N 1
ATOM 938 C CA . TYR A 1 127 ? 9.422 7.719 11.047 1 98.06 127 TYR A CA 1
ATOM 939 C C . TYR A 1 127 ? 9.805 6.602 10.086 1 98.06 127 TYR A C 1
ATOM 941 O O . TYR A 1 127 ? 9.062 5.633 9.922 1 98.06 127 TYR A O 1
ATOM 949 N N . LYS A 1 128 ? 10.93 6.75 9.43 1 96.31 128 LYS A N 1
ATOM 950 C CA . LYS A 1 128 ? 11.438 5.699 8.547 1 96.31 128 LYS A CA 1
ATOM 951 C C . LYS A 1 128 ? 11.5 4.359 9.273 1 96.31 128 LYS A C 1
ATOM 953 O O . LYS A 1 128 ? 11.07 3.338 8.734 1 96.31 128 LYS A O 1
ATOM 958 N N . ALA A 1 129 ? 12.016 4.332 10.492 1 95.94 129 ALA A N 1
ATOM 959 C CA . ALA A 1 129 ? 12.094 3.121 11.312 1 95.94 129 ALA A CA 1
ATOM 960 C C . ALA A 1 129 ? 10.703 2.59 11.633 1 95.94 129 ALA A C 1
ATOM 962 O O . ALA A 1 129 ? 10.461 1.381 11.578 1 95.94 129 ALA A O 1
ATOM 963 N N . ALA A 1 130 ? 9.758 3.471 11.945 1 95.44 130 ALA A N 1
ATOM 964 C CA . ALA A 1 130 ? 8.406 3.104 12.352 1 95.44 130 ALA A CA 1
ATOM 965 C C . ALA A 1 130 ? 7.66 2.404 11.219 1 95.44 130 ALA A C 1
ATOM 967 O O . ALA A 1 130 ? 6.832 1.526 11.461 1 95.44 130 ALA A O 1
ATOM 968 N N . ILE A 1 131 ? 7.969 2.709 9.938 1 92.38 131 ILE A N 1
ATOM 969 C CA . ILE A 1 131 ? 7.238 2.111 8.828 1 92.38 131 ILE A CA 1
ATOM 970 C C . ILE A 1 131 ? 8.047 0.953 8.242 1 92.38 131 ILE A C 1
ATOM 972 O O . ILE A 1 131 ? 7.688 0.404 7.199 1 92.38 131 ILE A O 1
ATOM 976 N N . GLY A 1 132 ? 9.117 0.6 8.961 1 88.81 132 GLY A N 1
ATOM 977 C CA . GLY A 1 132 ? 9.883 -0.589 8.609 1 88.81 132 GLY A CA 1
ATOM 978 C C . GLY A 1 132 ? 10.805 -0.378 7.43 1 88.81 132 GLY A C 1
ATOM 979 O O . GLY A 1 132 ? 11.047 -1.301 6.648 1 88.81 132 GLY A O 1
ATOM 980 N N . GLU A 1 133 ? 11.188 0.665 7.156 1 84.06 133 GLU A N 1
ATOM 981 C CA . GLU A 1 133 ? 12.078 0.974 6.039 1 84.06 133 GLU A CA 1
ATOM 982 C C . GLU A 1 133 ? 13.4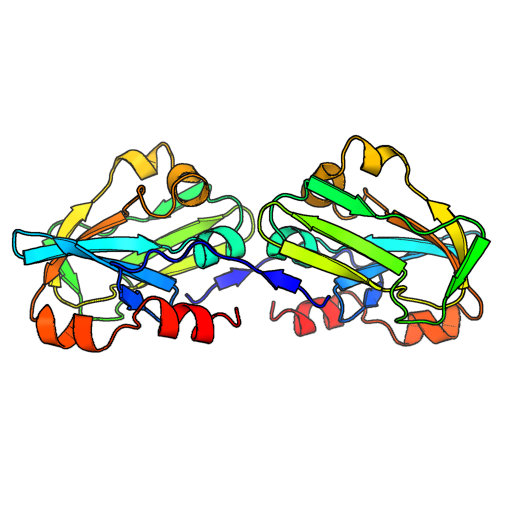53 1.415 6.527 1 84.06 133 GLU A C 1
ATOM 984 O O . GLU A 1 133 ? 13.586 1.923 7.645 1 84.06 133 GLU A O 1
ATOM 989 N N . MET B 1 1 ? -3.338 5.656 11.336 1 65.5 1 MET B N 1
ATOM 990 C CA . MET B 1 1 ? -4.5 5.688 10.453 1 65.5 1 MET B CA 1
ATOM 991 C C . MET B 1 1 ? -5.25 4.359 10.492 1 65.5 1 MET B C 1
ATOM 993 O O . MET B 1 1 ? -4.633 3.293 10.477 1 65.5 1 MET B O 1
ATOM 997 N N . ARG B 1 2 ? -6.344 4.418 11.094 1 67.62 2 ARG B N 1
ATOM 998 C CA . ARG B 1 2 ? -7.188 3.225 11.055 1 67.62 2 ARG B CA 1
ATOM 999 C C . ARG B 1 2 ? -7.766 3.01 9.664 1 67.62 2 ARG B C 1
ATOM 1001 O O . ARG B 1 2 ? -8.57 3.816 9.188 1 67.62 2 ARG B O 1
ATOM 1008 N N . THR B 1 3 ? -7.121 2.16 8.891 1 68.94 3 THR B N 1
ATOM 1009 C CA . THR B 1 3 ? -7.488 1.9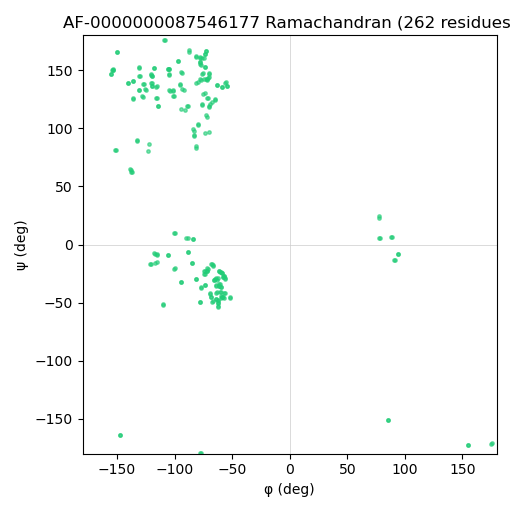38 7.5 1 68.94 3 THR B CA 1
ATOM 1010 C C . THR B 1 3 ? -8.43 0.741 7.375 1 68.94 3 THR B C 1
ATOM 1012 O O . THR B 1 3 ? -8.195 -0.305 7.98 1 68.94 3 THR B O 1
ATOM 1015 N N . GLN B 1 4 ? -9.609 1.009 6.934 1 73.06 4 GLN B N 1
ATOM 1016 C CA . GLN B 1 4 ? -10.445 -0.11 6.512 1 73.06 4 GLN B CA 1
ATOM 1017 C C . GLN B 1 4 ? -10.141 -0.509 5.07 1 73.06 4 GLN B C 1
ATOM 1019 O O . GLN B 1 4 ? -10.531 0.189 4.133 1 73.06 4 GLN B O 1
ATOM 1024 N N . ASN B 1 5 ? -9.367 -1.533 4.941 1 74.75 5 ASN B N 1
ATOM 1025 C CA . ASN B 1 5 ? -8.984 -1.967 3.602 1 74.75 5 ASN B CA 1
ATOM 1026 C C . ASN B 1 5 ? -9.922 -3.047 3.072 1 74.75 5 ASN B C 1
ATOM 1028 O O . ASN B 1 5 ? -10.375 -3.91 3.83 1 74.75 5 ASN B O 1
ATOM 1032 N N . MET B 1 6 ? -10.328 -2.854 1.854 1 85.38 6 MET B N 1
ATOM 1033 C CA . MET B 1 6 ? -11.203 -3.871 1.274 1 85.38 6 MET B CA 1
ATOM 1034 C C . MET B 1 6 ? -10.602 -4.434 -0.011 1 85.38 6 MET B C 1
ATOM 1036 O O . MET B 1 6 ? -11.055 -4.094 -1.108 1 85.38 6 MET B O 1
ATOM 1040 N N . SER B 1 7 ? -9.656 -5.355 0.087 1 92.12 7 SER B N 1
ATOM 1041 C CA . SER B 1 7 ? -9.086 -6.008 -1.09 1 92.12 7 SER B CA 1
ATOM 1042 C C . SER B 1 7 ? -10.086 -6.98 -1.716 1 92.12 7 SER B C 1
ATOM 1044 O O . SER B 1 7 ? -10.891 -7.59 -1.011 1 92.12 7 SER B O 1
ATOM 1046 N N . ASP B 1 8 ? -10.07 -7.016 -3.107 1 95.19 8 ASP B N 1
ATOM 1047 C CA . ASP B 1 8 ? -10.789 -8.094 -3.779 1 95.19 8 ASP B CA 1
ATOM 1048 C C . ASP B 1 8 ? -10.07 -9.43 -3.602 1 95.19 8 ASP B C 1
ATOM 1050 O O . ASP B 1 8 ? -8.867 -9.531 -3.855 1 95.19 8 ASP B O 1
ATOM 1054 N N . ILE B 1 9 ? -10.836 -10.453 -3.094 1 97.81 9 ILE B N 1
ATOM 1055 C CA . ILE B 1 9 ? -10.25 -11.766 -2.832 1 97.81 9 ILE B CA 1
ATOM 1056 C C . ILE B 1 9 ? -11.141 -12.859 -3.41 1 97.81 9 ILE B C 1
ATOM 1058 O O . ILE B 1 9 ? -12.055 -13.336 -2.74 1 97.81 9 ILE B O 1
ATOM 1062 N N . PRO B 1 10 ? -10.938 -13.234 -4.676 1 98.38 10 PRO B N 1
ATOM 1063 C CA . PRO B 1 10 ? -11.789 -14.242 -5.312 1 98.38 10 PRO B CA 1
ATOM 1064 C C . PRO B 1 10 ? -11.836 -15.555 -4.531 1 98.38 10 PRO B C 1
ATOM 1066 O O . PRO B 1 10 ? -10.789 -16.078 -4.133 1 98.38 10 PRO B O 1
ATOM 1069 N N . ALA B 1 11 ? -12.969 -16.188 -4.418 1 98.06 11 ALA B N 1
ATOM 1070 C CA . ALA B 1 11 ? -13.227 -17.328 -3.555 1 98.06 11 ALA B CA 1
ATOM 1071 C C . ALA B 1 11 ? -12.594 -18.594 -4.117 1 98.06 11 ALA B C 1
ATOM 1073 O O . ALA B 1 11 ? -12.32 -19.547 -3.377 1 98.06 11 ALA B O 1
ATOM 1074 N N . GLU B 1 12 ? -12.359 -18.609 -5.41 1 97.94 12 GLU B N 1
ATOM 1075 C CA . GLU B 1 12 ? -11.961 -19.844 -6.062 1 97.94 12 GLU B CA 1
ATOM 1076 C C . GLU B 1 12 ? -10.445 -20.016 -6.039 1 97.94 12 GLU B C 1
ATOM 1078 O O . GLU B 1 12 ? -9.93 -21.078 -6.395 1 97.94 12 GLU B O 1
ATOM 1083 N N . LEU B 1 13 ? -9.789 -19 -5.57 1 98.69 13 LEU B N 1
ATOM 1084 C CA . LEU B 1 13 ? -8.328 -19.016 -5.602 1 98.69 13 LEU B CA 1
ATOM 1085 C C . LEU B 1 13 ? -7.758 -19.469 -4.262 1 98.69 13 LEU B C 1
ATOM 1087 O O . LEU B 1 13 ? -8.461 -19.438 -3.246 1 98.69 13 LEU B O 1
ATOM 1091 N N . ARG B 1 14 ? -6.492 -19.969 -4.309 1 98.81 14 ARG B N 1
ATOM 1092 C CA . ARG B 1 14 ? -5.66 -20.156 -3.123 1 98.81 14 ARG B CA 1
ATOM 1093 C C . ARG B 1 14 ? -4.574 -19.094 -3.033 1 98.81 14 ARG B C 1
ATOM 1095 O O . ARG B 1 14 ? -4.121 -18.578 -4.055 1 98.81 14 ARG B O 1
ATOM 1102 N N . PHE B 1 15 ? -4.184 -18.781 -1.816 1 98.88 15 PHE B N 1
ATOM 1103 C CA . PHE B 1 15 ? -3.256 -17.672 -1.604 1 98.88 15 PHE B CA 1
ATOM 1104 C C . PHE B 1 15 ? -2.105 -18.094 -0.7 1 98.88 15 PHE B C 1
ATOM 1106 O O . PHE B 1 15 ? -2.322 -18.734 0.329 1 98.88 15 PHE B O 1
ATOM 1113 N N . ALA B 1 16 ? -0.889 -17.75 -1.121 1 98.62 16 ALA B N 1
ATOM 1114 C CA . ALA B 1 16 ? 0.251 -17.859 -0.213 1 98.62 16 ALA B CA 1
ATOM 1115 C C . ALA B 1 16 ? 0.263 -16.688 0.779 1 98.62 16 ALA B C 1
ATOM 1117 O O . ALA B 1 16 ? -0.286 -15.625 0.501 1 98.62 16 ALA B O 1
ATOM 1118 N N . GLU B 1 17 ? 0.875 -16.875 1.936 1 97.12 17 GLU B N 1
ATOM 1119 C CA . GLU B 1 17 ? 1.056 -15.781 2.881 1 97.12 17 GLU B CA 1
ATOM 1120 C C . GLU B 1 17 ? 1.885 -14.656 2.268 1 97.12 17 GLU B C 1
ATOM 1122 O O . GLU B 1 17 ? 1.78 -13.5 2.688 1 97.12 17 GLU B O 1
ATOM 1127 N N . SER B 1 18 ? 2.664 -15.023 1.271 1 96.88 18 SER B N 1
ATOM 1128 C CA . SER B 1 18 ? 3.498 -14.07 0.545 1 96.88 18 SER B CA 1
ATOM 1129 C C . SER B 1 18 ? 2.709 -13.375 -0.561 1 96.88 18 SER B C 1
ATOM 1131 O O . SER B 1 18 ? 3.277 -12.633 -1.365 1 96.88 18 SER B O 1
ATOM 1133 N N . HIS B 1 19 ? 1.418 -13.555 -0.736 1 97.62 19 HIS B N 1
ATOM 1134 C CA . HIS B 1 19 ? 0.433 -12.781 -1.485 1 97.62 19 HIS B CA 1
ATOM 1135 C C . HIS B 1 19 ? 0.365 -13.234 -2.939 1 97.62 19 HIS B C 1
ATOM 1137 O O . HIS B 1 19 ? -0.318 -12.617 -3.756 1 97.62 19 HIS B O 1
ATOM 1143 N N . GLU B 1 20 ? 1.092 -14.352 -3.297 1 98.75 20 GLU B N 1
ATOM 1144 C CA . GLU B 1 20 ? 0.808 -14.977 -4.586 1 98.75 20 GLU B CA 1
ATOM 1145 C C . GLU B 1 20 ? -0.529 -15.711 -4.559 1 98.75 20 GLU B C 1
ATOM 1147 O O . GLU B 1 20 ? -0.876 -16.344 -3.555 1 98.75 20 GLU B O 1
ATOM 1152 N N . TRP B 1 21 ? -1.235 -15.656 -5.609 1 98.88 21 TRP B N 1
ATOM 1153 C CA . TRP B 1 21 ? -2.41 -16.516 -5.734 1 98.88 21 TRP B CA 1
ATOM 1154 C C . TRP B 1 21 ? -2.145 -17.656 -6.699 1 98.88 21 TRP B C 1
ATOM 1156 O O . TRP B 1 21 ? -1.285 -17.562 -7.578 1 98.88 21 TRP B O 1
ATOM 1166 N N . ALA B 1 22 ? -2.805 -18.766 -6.5 1 98.94 22 ALA B N 1
ATOM 1167 C CA . ALA B 1 22 ? -2.713 -19.984 -7.301 1 98.94 22 ALA B CA 1
ATOM 1168 C C . ALA B 1 22 ? 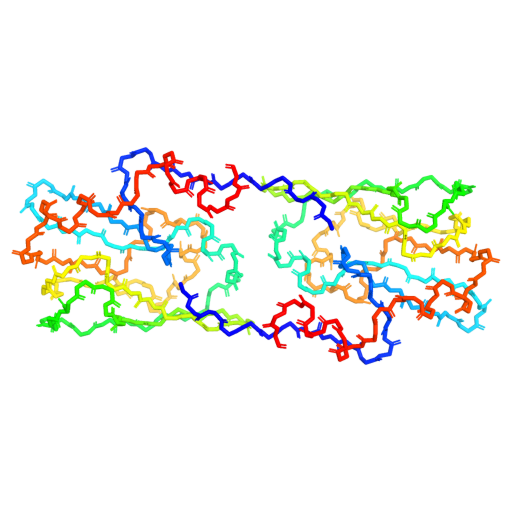-4.098 -20.453 -7.746 1 98.94 22 ALA B C 1
ATOM 1170 O O . ALA B 1 22 ? -5.023 -20.531 -6.934 1 98.94 22 ALA B O 1
ATOM 1171 N N . ARG B 1 23 ? -4.238 -20.656 -8.977 1 98.75 23 ARG B N 1
ATOM 1172 C CA . ARG B 1 23 ? -5.453 -21.219 -9.555 1 98.75 23 ARG B CA 1
ATOM 1173 C C . ARG B 1 23 ? -5.188 -22.594 -10.172 1 98.75 23 ARG B C 1
ATOM 1175 O O . ARG B 1 23 ? -4.34 -22.719 -11.062 1 98.75 23 ARG B O 1
ATOM 1182 N N . LEU B 1 24 ? -5.879 -23.625 -9.648 1 98.5 24 LEU B N 1
ATOM 1183 C CA . LEU B 1 24 ? -5.805 -24.953 -10.273 1 98.5 24 LEU B CA 1
ATOM 1184 C C . LEU B 1 24 ? -6.641 -25 -11.547 1 98.5 24 LEU B C 1
ATOM 1186 O O . LEU B 1 24 ? -7.852 -24.75 -11.508 1 98.5 24 LEU B O 1
ATOM 1190 N N . GLU B 1 25 ? -5.969 -25.281 -12.641 1 98.38 25 GLU B N 1
ATOM 1191 C CA . GLU B 1 25 ? -6.656 -25.359 -13.922 1 98.38 25 GLU B CA 1
ATOM 1192 C C . GLU B 1 25 ? -7.215 -26.766 -14.164 1 98.38 25 GLU B C 1
ATOM 1194 O O . GLU B 1 25 ? -6.809 -27.719 -13.516 1 98.38 25 GLU B O 1
ATOM 1199 N N . ALA B 1 26 ? -8.102 -26.875 -15.156 1 97.38 26 ALA B N 1
ATOM 1200 C CA . ALA B 1 26 ? -8.758 -28.141 -15.477 1 97.38 26 ALA B CA 1
ATOM 1201 C C . ALA B 1 26 ? -7.738 -29.203 -15.906 1 97.38 26 ALA B C 1
ATOM 1203 O O . ALA B 1 26 ? -7.922 -30.391 -15.641 1 97.38 26 ALA B O 1
ATOM 1204 N N . ASP B 1 27 ? -6.672 -28.797 -16.469 1 97.88 27 ASP B N 1
ATOM 1205 C CA . ASP B 1 27 ? -5.68 -29.734 -17 1 97.88 27 ASP B CA 1
ATOM 1206 C C . ASP B 1 27 ? -4.645 -30.078 -15.93 1 97.88 27 ASP B C 1
ATOM 1208 O O . ASP B 1 27 ? -3.641 -30.734 -16.219 1 97.88 27 ASP B O 1
ATOM 1212 N N . GLY B 1 28 ? -4.828 -29.625 -14.758 1 97.88 28 GLY B N 1
ATOM 1213 C CA . GLY B 1 28 ? -3.975 -29.984 -13.633 1 97.88 28 GLY B CA 1
ATOM 1214 C C . GLY B 1 28 ? -2.844 -29 -13.406 1 97.88 28 GLY B C 1
ATOM 1215 O O . GLY B 1 28 ? -2.115 -29.109 -12.422 1 97.88 28 GLY B O 1
ATOM 1216 N N . THR B 1 29 ? -2.656 -28.016 -14.359 1 98.75 29 THR B N 1
ATOM 1217 C CA . THR B 1 29 ? -1.623 -27.016 -14.164 1 98.75 29 THR B CA 1
ATOM 1218 C C . THR B 1 29 ? -2.082 -25.953 -13.172 1 98.75 29 THR B C 1
ATOM 1220 O O . THR B 1 29 ? -3.258 -25.906 -12.805 1 98.75 29 THR B O 1
ATOM 1223 N N . VAL B 1 30 ? -1.112 -25.266 -12.656 1 98.88 30 VAL B N 1
ATOM 1224 C CA . VAL B 1 30 ? -1.405 -24.203 -11.703 1 98.88 30 VAL B CA 1
ATOM 1225 C C . VAL B 1 30 ? -0.974 -22.859 -12.297 1 98.88 30 VAL B C 1
ATOM 1227 O O . VAL B 1 30 ? 0.176 -22.688 -12.703 1 98.88 30 VAL B O 1
ATOM 1230 N N . THR B 1 31 ? -1.906 -21.875 -12.352 1 98.88 31 THR B N 1
ATOM 1231 C CA . THR B 1 31 ? -1.627 -20.5 -12.773 1 98.88 31 THR B CA 1
ATOM 1232 C C . THR B 1 31 ? -1.349 -19.609 -11.562 1 98.88 31 THR B C 1
ATOM 1234 O O . THR B 1 31 ? -2.025 -19.719 -10.539 1 98.88 31 THR B O 1
ATOM 1237 N N . VAL B 1 32 ? -0.324 -18.75 -11.711 1 98.94 32 VAL B N 1
ATOM 1238 C CA . VAL B 1 32 ? 0.149 -18 -10.555 1 98.94 32 VAL B CA 1
ATOM 1239 C C . VAL B 1 32 ? 0.169 -16.5 -10.883 1 98.94 32 VAL B C 1
ATOM 1241 O O . VAL B 1 32 ? 0.586 -16.109 -11.977 1 98.94 32 VAL B O 1
ATOM 1244 N N . GLY B 1 33 ? -0.241 -15.664 -10.008 1 98.88 33 GLY B N 1
ATOM 1245 C CA . GLY B 1 33 ? -0.103 -14.219 -10.023 1 98.88 33 GLY B CA 1
ATOM 1246 C C . GLY B 1 33 ? 0.042 -13.625 -8.633 1 98.88 33 GLY B C 1
ATOM 1247 O O . GLY B 1 33 ? 0.427 -14.32 -7.691 1 98.88 33 GLY B O 1
ATOM 1248 N N . ILE B 1 34 ? -0.163 -12.297 -8.523 1 98.56 34 ILE B N 1
ATOM 1249 C CA . ILE B 1 34 ? -0.132 -11.672 -7.203 1 98.56 34 ILE B CA 1
ATOM 1250 C C . ILE B 1 34 ? -1.493 -11.047 -6.898 1 98.56 34 ILE B C 1
ATOM 1252 O O . ILE B 1 34 ? -2.236 -10.688 -7.809 1 98.56 34 ILE B O 1
ATOM 1256 N N . SER B 1 35 ? -1.792 -10.977 -5.672 1 97.75 35 SER B N 1
ATOM 1257 C CA . SER B 1 35 ? -3.113 -10.586 -5.191 1 97.75 35 SER B CA 1
ATOM 1258 C C . SER B 1 35 ? -3.344 -9.086 -5.363 1 97.75 35 SER B C 1
ATOM 1260 O O . SER B 1 35 ? -2.396 -8.328 -5.59 1 97.75 35 SER B O 1
ATOM 1262 N N . ASP B 1 36 ? -4.609 -8.727 -5.27 1 96.31 36 ASP B N 1
ATOM 1263 C CA . ASP B 1 36 ? -4.988 -7.32 -5.23 1 96.31 36 ASP B CA 1
ATOM 1264 C C . ASP B 1 36 ? -4.285 -6.594 -4.082 1 96.31 36 ASP B C 1
ATOM 1266 O O . ASP B 1 36 ? -3.797 -5.477 -4.258 1 96.31 36 ASP B O 1
ATOM 1270 N N . HIS B 1 37 ? -4.199 -7.203 -2.924 1 93.44 37 HIS B N 1
ATOM 1271 C CA . HIS B 1 37 ? -3.506 -6.641 -1.771 1 93.44 37 HIS B CA 1
ATOM 1272 C C . HIS B 1 37 ? -2.033 -6.391 -2.084 1 93.44 37 HIS B C 1
ATOM 1274 O O . HIS B 1 37 ? -1.496 -5.332 -1.753 1 93.44 37 HIS B O 1
ATOM 1280 N N . ALA B 1 38 ? -1.43 -7.336 -2.705 1 94.44 38 ALA B N 1
ATOM 1281 C CA . ALA B 1 38 ? -0.005 -7.234 -3.01 1 94.44 38 ALA B CA 1
ATOM 1282 C C . ALA B 1 38 ? 0.275 -6.055 -3.936 1 94.44 38 ALA B C 1
ATOM 1284 O O . ALA B 1 38 ? 1.18 -5.258 -3.68 1 94.44 38 ALA B O 1
ATOM 1285 N N . GLN B 1 39 ? -0.471 -6.008 -5.105 1 94.25 39 GLN B N 1
ATOM 1286 C CA . GLN B 1 39 ? -0.203 -4.926 -6.043 1 94.25 39 GLN B CA 1
ATOM 1287 C C . GLN B 1 39 ? -0.436 -3.564 -5.398 1 94.25 39 GLN B C 1
ATOM 1289 O O . GLN B 1 39 ? 0.267 -2.6 -5.703 1 94.25 39 GLN B O 1
ATOM 1294 N N . GLU B 1 40 ? -1.425 -3.457 -4.547 1 90 40 GLU B N 1
ATOM 1295 C CA . GLU B 1 40 ? -1.665 -2.205 -3.834 1 90 40 GLU B CA 1
ATOM 1296 C C . GLU B 1 40 ? -0.483 -1.844 -2.939 1 90 40 GLU B C 1
ATOM 1298 O O . GLU B 1 40 ? -0.05 -0.689 -2.912 1 90 40 GLU B O 1
ATOM 1303 N N . ALA B 1 41 ? -0.036 -2.809 -2.189 1 88.5 41 ALA B N 1
ATOM 1304 C CA . ALA B 1 41 ? 1.092 -2.592 -1.287 1 88.5 41 ALA B CA 1
ATOM 1305 C C . ALA B 1 41 ? 2.346 -2.193 -2.061 1 88.5 41 ALA B C 1
ATOM 1307 O O . ALA B 1 41 ? 3.156 -1.402 -1.573 1 88.5 41 ALA B O 1
ATOM 1308 N N . LEU B 1 42 ? 2.5 -2.715 -3.24 1 91.69 42 LEU B N 1
ATOM 1309 C CA . LEU B 1 42 ? 3.652 -2.428 -4.09 1 91.69 42 LEU B CA 1
ATOM 1310 C C . LEU B 1 42 ? 3.553 -1.025 -4.684 1 91.69 42 LEU B C 1
ATOM 1312 O O . LEU B 1 42 ? 4.566 -0.345 -4.852 1 91.69 42 LEU B O 1
ATOM 1316 N N . GLY B 1 43 ? 2.334 -0.564 -5 1 89.44 43 GLY B N 1
ATOM 1317 C CA . GLY B 1 43 ? 2.129 0.634 -5.801 1 89.44 43 GLY B CA 1
ATOM 1318 C C . GLY B 1 43 ? 2.166 0.368 -7.293 1 89.44 43 GLY B C 1
ATOM 1319 O O . GLY B 1 43 ? 1.803 -0.719 -7.746 1 89.44 43 GLY B O 1
ATOM 1320 N N . ASP B 1 44 ? 2.566 1.339 -8.031 1 91.5 44 ASP B N 1
ATOM 1321 C CA . ASP B 1 44 ? 2.557 1.221 -9.484 1 91.5 44 ASP B CA 1
ATOM 1322 C C . ASP B 1 44 ? 3.662 0.284 -9.969 1 91.5 44 ASP B C 1
ATOM 1324 O O . ASP B 1 44 ? 4.84 0.649 -9.953 1 91.5 44 ASP B O 1
ATOM 1328 N N . VAL B 1 45 ? 3.262 -0.836 -10.469 1 96 45 VAL B N 1
ATOM 1329 C CA . VAL B 1 45 ? 4.219 -1.83 -10.938 1 96 45 VAL B CA 1
ATOM 1330 C C . VAL B 1 45 ? 4.812 -1.38 -12.273 1 96 45 VAL B C 1
ATOM 1332 O O . VAL B 1 45 ? 4.082 -1.001 -13.188 1 96 45 VAL B O 1
ATOM 1335 N N . VAL B 1 46 ? 6.133 -1.399 -12.383 1 97.12 46 VAL B N 1
ATOM 1336 C CA . VAL B 1 46 ? 6.781 -0.875 -13.578 1 97.12 46 VAL B CA 1
ATOM 1337 C C . VAL B 1 46 ? 7.602 -1.976 -14.25 1 97.12 46 VAL B C 1
ATOM 1339 O O . VAL B 1 46 ? 8.008 -1.841 -15.406 1 97.12 46 VAL B O 1
ATOM 1342 N N . PHE B 1 47 ? 7.902 -3.084 -13.508 1 98.19 47 PHE B N 1
ATOM 1343 C CA . PHE B 1 47 ? 8.742 -4.145 -14.055 1 98.19 47 PHE B CA 1
ATOM 1344 C C . PHE B 1 47 ? 8.453 -5.473 -13.367 1 98.19 47 PHE B C 1
ATOM 1346 O O . PHE B 1 47 ? 8.133 -5.508 -12.18 1 98.19 47 PHE B O 1
ATOM 1353 N N . VAL B 1 48 ? 8.57 -6.566 -14.125 1 98.5 48 VAL B N 1
ATOM 1354 C CA . VAL B 1 48 ? 8.461 -7.934 -13.617 1 98.5 48 VAL B CA 1
ATOM 1355 C C . VAL B 1 48 ? 9.562 -8.797 -14.219 1 98.5 48 VAL B C 1
ATOM 1357 O O . VAL B 1 48 ? 9.797 -8.766 -15.43 1 98.5 48 VAL B O 1
ATOM 1360 N N . GLU B 1 49 ? 10.281 -9.398 -13.328 1 98.19 49 GLU B N 1
ATOM 1361 C CA . GLU B 1 49 ? 11.203 -10.438 -13.773 1 98.19 49 GLU B CA 1
ATOM 1362 C C . GLU B 1 49 ? 10.516 -11.805 -13.805 1 98.19 49 GLU B C 1
ATOM 1364 O O . GLU B 1 49 ? 10.078 -12.305 -12.766 1 98.19 49 GLU B O 1
ATOM 1369 N N . LEU B 1 50 ? 10.445 -12.406 -14.93 1 98.75 50 LEU B N 1
ATOM 1370 C CA . LEU B 1 50 ? 9.781 -13.695 -15.117 1 98.75 50 LEU B CA 1
ATOM 1371 C C . LEU B 1 50 ? 10.773 -14.844 -14.984 1 98.75 50 LEU B C 1
ATOM 1373 O O . LEU B 1 50 ? 11.961 -14.68 -15.289 1 98.75 50 LEU B O 1
ATOM 1377 N N . PRO B 1 51 ? 10.312 -15.969 -14.484 1 98.69 51 PRO B N 1
ATOM 1378 C CA . PRO B 1 51 ? 11.219 -17.125 -14.453 1 98.69 51 PRO B CA 1
ATOM 1379 C C . PRO B 1 51 ? 11.453 -17.719 -15.836 1 98.69 51 PRO B C 1
ATOM 1381 O O . PRO B 1 51 ? 10.719 -17.422 -16.781 1 98.69 51 PRO B O 1
ATOM 1384 N N . ASP B 1 52 ? 12.5 -18.594 -15.914 1 98.44 52 ASP B N 1
ATOM 1385 C CA . ASP B 1 52 ? 12.781 -19.312 -17.156 1 98.44 52 ASP B CA 1
ATOM 1386 C C . ASP B 1 52 ? 11.805 -20.469 -17.344 1 98.44 52 ASP B C 1
ATOM 1388 O O . ASP B 1 52 ? 11.477 -21.172 -16.391 1 98.44 52 ASP B O 1
ATOM 1392 N N . LEU B 1 53 ? 11.391 -20.672 -18.672 1 98.69 53 LEU B N 1
ATOM 1393 C CA . LEU B 1 53 ? 10.664 -21.891 -19 1 98.69 53 LEU B CA 1
ATOM 1394 C C . LEU B 1 53 ? 11.492 -23.125 -18.672 1 98.69 53 LEU B C 1
ATOM 1396 O O . LEU B 1 53 ? 12.695 -23.156 -18.922 1 98.69 53 LEU B O 1
ATOM 1400 N N . GLY B 1 54 ? 10.844 -24.062 -18.078 1 98.81 54 GLY B N 1
ATOM 1401 C CA . GLY B 1 54 ? 11.5 -25.328 -17.766 1 98.81 54 GLY B CA 1
ATOM 1402 C C . GLY B 1 54 ? 12.148 -25.344 -16.406 1 98.81 54 GLY B C 1
ATOM 1403 O O . GLY B 1 54 ? 12.531 -26.406 -15.906 1 98.81 54 GLY B O 1
ATOM 1404 N N . LYS B 1 55 ? 12.297 -24.172 -15.781 1 98.75 55 LYS B N 1
ATOM 1405 C CA . LYS B 1 55 ? 12.852 -24.125 -14.43 1 98.75 55 LYS B CA 1
ATOM 1406 C C . LYS B 1 55 ? 11.945 -24.859 -13.438 1 98.75 55 LYS B C 1
ATOM 1408 O O . LYS B 1 55 ? 10.727 -24.719 -13.492 1 98.75 55 LYS B O 1
ATOM 1413 N N . VAL B 1 56 ? 12.57 -25.656 -12.516 1 98.88 56 VAL B N 1
ATOM 1414 C CA . VAL B 1 56 ? 11.836 -26.375 -11.477 1 98.88 56 VAL B CA 1
ATOM 1415 C C . VAL B 1 56 ? 12.023 -25.672 -10.133 1 98.88 56 VAL B C 1
ATOM 1417 O O . VAL B 1 56 ? 13.141 -25.312 -9.766 1 98.88 56 VAL B O 1
ATOM 1420 N N . PHE B 1 57 ? 10.906 -25.484 -9.438 1 98.81 57 PHE B N 1
ATOM 1421 C CA . PHE B 1 57 ? 10.93 -24.844 -8.133 1 98.81 57 PHE B CA 1
ATOM 1422 C C . PHE B 1 57 ? 10.367 -25.766 -7.062 1 98.81 57 PHE B C 1
ATOM 1424 O O . PHE B 1 57 ? 9.477 -26.578 -7.34 1 98.81 57 PHE B O 1
ATOM 1431 N N . ASP B 1 58 ? 10.953 -25.625 -5.871 1 98.38 58 ASP B N 1
ATOM 1432 C CA . ASP B 1 58 ? 10.203 -26.047 -4.688 1 98.38 58 ASP B CA 1
ATOM 1433 C C . ASP B 1 58 ? 9.156 -25 -4.301 1 98.38 58 ASP B C 1
ATOM 1435 O O . ASP B 1 58 ? 9.273 -23.828 -4.68 1 98.38 58 ASP B O 1
ATOM 1439 N N . ALA B 1 59 ? 8.117 -25.453 -3.576 1 98.12 59 ALA B N 1
ATOM 1440 C CA . ALA B 1 59 ? 7.199 -24.469 -3.006 1 98.12 59 ALA B CA 1
ATOM 1441 C C . ALA B 1 59 ? 7.953 -23.438 -2.166 1 98.12 59 ALA B C 1
ATOM 1443 O O . ALA B 1 59 ? 8.883 -23.781 -1.432 1 98.12 59 ALA B O 1
ATOM 1444 N N . SER B 1 60 ? 7.59 -22.172 -2.336 1 97.56 60 SER B N 1
ATOM 1445 C CA . SER B 1 60 ? 8.078 -21.031 -1.565 1 97.56 60 SER B CA 1
ATOM 1446 C C . SER B 1 60 ? 9.469 -20.609 -2.021 1 97.56 60 SER B C 1
ATOM 1448 O O . SER B 1 60 ? 10.094 -19.734 -1.407 1 97.56 60 SER B O 1
ATOM 1450 N N . GLU B 1 61 ? 9.992 -21.203 -3.074 1 98.19 61 GLU B N 1
ATOM 1451 C CA . GLU B 1 61 ? 11.234 -20.734 -3.666 1 98.19 61 GLU B CA 1
ATOM 1452 C C . GLU B 1 61 ? 11.016 -19.469 -4.48 1 98.19 61 GLU B C 1
ATOM 1454 O O . GLU B 1 61 ? 9.961 -19.297 -5.094 1 98.19 61 GLU B O 1
ATOM 1459 N N . THR B 1 62 ? 12.008 -18.594 -4.5 1 98.44 62 THR B N 1
ATOM 1460 C CA . THR B 1 62 ? 11.922 -17.359 -5.289 1 98.44 62 THR B CA 1
ATOM 1461 C C . THR B 1 62 ? 11.867 -17.688 -6.781 1 98.44 62 THR B C 1
ATOM 1463 O O . THR B 1 62 ? 12.742 -18.375 -7.309 1 98.44 62 THR B O 1
ATOM 1466 N N . ALA B 1 63 ? 10.828 -17.156 -7.402 1 98.56 63 ALA B N 1
ATOM 1467 C CA . ALA B 1 63 ? 10.586 -17.516 -8.805 1 98.56 63 ALA B CA 1
ATOM 1468 C C . ALA B 1 63 ? 10.672 -16.281 -9.695 1 98.56 63 ALA B C 1
ATOM 1470 O O . ALA B 1 63 ? 10.625 -16.391 -10.922 1 98.56 63 ALA B O 1
ATOM 1471 N N . GLY B 1 64 ? 10.789 -15.094 -9.188 1 98.06 64 GLY B N 1
ATOM 1472 C CA . GLY B 1 64 ? 10.844 -13.844 -9.938 1 98.06 64 GLY B CA 1
ATOM 1473 C C . GLY B 1 64 ? 10.859 -12.617 -9.055 1 98.06 64 GLY B C 1
ATOM 1474 O O . GLY B 1 64 ? 11.094 -12.719 -7.848 1 98.06 64 GLY B O 1
ATOM 1475 N N . VAL B 1 65 ? 10.727 -11.484 -9.727 1 97.75 65 VAL B N 1
ATOM 1476 C CA . VAL B 1 65 ? 10.711 -10.219 -9 1 97.75 65 VAL B CA 1
ATOM 1477 C C . VAL B 1 65 ? 9.68 -9.281 -9.625 1 97.75 65 VAL B C 1
ATOM 1479 O O . VAL B 1 65 ? 9.492 -9.281 -10.844 1 97.75 65 VAL B O 1
ATOM 1482 N N . VAL B 1 66 ? 8.977 -8.602 -8.781 1 97.88 66 VAL B N 1
ATOM 1483 C CA . VAL B 1 66 ? 8.102 -7.52 -9.219 1 97.88 66 VAL B CA 1
ATOM 1484 C C . VAL B 1 66 ? 8.594 -6.191 -8.641 1 97.88 66 VAL B C 1
ATOM 1486 O O . VAL B 1 66 ? 9.008 -6.125 -7.48 1 97.88 66 VAL B O 1
ATOM 1489 N N . GLU B 1 67 ? 8.609 -5.18 -9.508 1 96.56 67 GLU B N 1
ATOM 1490 C CA . GLU B 1 67 ? 9.148 -3.885 -9.109 1 96.56 67 GLU B CA 1
ATOM 1491 C C . GLU B 1 67 ? 8.141 -2.764 -9.336 1 96.56 67 GLU B C 1
ATOM 1493 O O . GLU B 1 67 ? 7.449 -2.748 -10.359 1 96.56 67 GLU B O 1
ATOM 1498 N N . SER B 1 68 ? 7.992 -1.974 -8.375 1 93.88 68 SER B N 1
ATOM 1499 C CA . SER B 1 68 ? 7.332 -0.677 -8.492 1 93.88 68 SER B CA 1
ATOM 1500 C C . SER B 1 68 ? 8.336 0.466 -8.398 1 93.88 68 SER B C 1
ATOM 1502 O O . SER B 1 68 ? 9.547 0.231 -8.289 1 93.88 68 SER B O 1
ATOM 1504 N N . VAL B 1 69 ? 7.809 1.79 -8.594 1 87.19 69 VAL B N 1
ATOM 1505 C CA . VAL B 1 69 ? 8.68 2.957 -8.484 1 87.19 69 VAL B CA 1
ATOM 1506 C C . VAL B 1 69 ? 9.367 2.959 -7.121 1 87.19 69 VAL B C 1
ATOM 1508 O O . VAL B 1 69 ? 10.531 3.355 -7.008 1 87.19 69 VAL B O 1
ATOM 1511 N N . LYS B 1 70 ? 8.688 2.361 -6.066 1 84.62 70 LYS B N 1
ATOM 1512 C CA . LYS B 1 70 ? 9.172 2.598 -4.707 1 84.62 70 LYS B CA 1
ATOM 1513 C C . LYS B 1 70 ? 9.664 1.303 -4.066 1 84.62 70 LYS B C 1
ATOM 1515 O O . LYS B 1 70 ? 10.25 1.325 -2.984 1 84.62 70 LYS B O 1
ATOM 1520 N N . ALA B 1 71 ? 9.422 0.204 -4.742 1 87 71 ALA B N 1
ATOM 1521 C CA . ALA B 1 71 ? 9.727 -1.052 -4.062 1 87 71 ALA B CA 1
ATOM 1522 C C . ALA B 1 71 ? 10.031 -2.162 -5.062 1 87 71 ALA B C 1
ATOM 1524 O O . ALA B 1 71 ? 9.602 -2.094 -6.219 1 87 71 ALA B O 1
ATOM 1525 N N . ALA B 1 72 ? 10.859 -3.057 -4.594 1 93.38 72 ALA B N 1
ATOM 1526 C CA . ALA B 1 72 ? 11.023 -4.352 -5.254 1 93.38 72 ALA B CA 1
ATOM 1527 C C . ALA B 1 72 ? 10.648 -5.492 -4.312 1 93.38 72 ALA B C 1
ATOM 1529 O O . ALA B 1 72 ? 10.953 -5.453 -3.121 1 93.38 72 ALA B O 1
ATOM 1530 N N . SER B 1 73 ? 9.945 -6.488 -4.895 1 95 73 SER B N 1
ATOM 1531 C CA . SER B 1 73 ? 9.539 -7.637 -4.09 1 95 73 SER B CA 1
ATOM 1532 C C . SER B 1 73 ? 9.773 -8.945 -4.836 1 95 73 SER B C 1
ATOM 1534 O O . SER B 1 73 ? 9.539 -9.031 -6.043 1 95 73 SER B O 1
ATOM 1536 N N . ASP B 1 74 ? 10.219 -9.93 -4.074 1 97.19 74 ASP B N 1
ATOM 1537 C CA . ASP B 1 74 ? 10.328 -11.266 -4.648 1 97.19 74 ASP B CA 1
ATOM 1538 C C . ASP B 1 74 ? 8.953 -11.875 -4.883 1 97.19 74 ASP B C 1
ATOM 1540 O O . ASP B 1 74 ? 8.023 -11.656 -4.102 1 97.19 74 ASP B O 1
ATOM 1544 N N . ILE B 1 75 ? 8.867 -12.609 -5.98 1 98.19 75 ILE B N 1
ATOM 1545 C CA . ILE B 1 75 ? 7.727 -13.492 -6.215 1 98.19 75 ILE B CA 1
ATOM 1546 C C . ILE B 1 75 ? 8.109 -14.93 -5.871 1 98.19 75 ILE B C 1
ATOM 1548 O O . ILE B 1 75 ? 9.125 -15.445 -6.355 1 98.19 75 ILE B O 1
ATOM 1552 N N . TYR B 1 76 ? 7.305 -15.578 -5.039 1 98.56 76 TYR B N 1
ATOM 1553 C CA . TYR B 1 76 ? 7.594 -16.953 -4.648 1 98.56 76 TYR B CA 1
ATOM 1554 C C . TYR B 1 76 ? 6.668 -17.938 -5.363 1 98.56 76 TYR B C 1
ATOM 1556 O O . TYR B 1 76 ? 5.527 -17.594 -5.684 1 98.56 76 TYR B O 1
ATOM 1564 N N . ALA B 1 77 ? 7.211 -19.094 -5.66 1 98.75 77 ALA B N 1
ATOM 1565 C CA . ALA B 1 77 ? 6.355 -20.156 -6.164 1 98.75 77 ALA B CA 1
ATOM 1566 C C . ALA B 1 77 ? 5.422 -20.688 -5.074 1 98.75 77 ALA B C 1
ATOM 1568 O O . ALA B 1 77 ? 5.879 -21.234 -4.066 1 98.75 77 ALA B O 1
ATOM 1569 N N . PRO B 1 78 ? 4.105 -20.547 -5.293 1 98.75 78 PRO B N 1
ATOM 1570 C CA . PRO B 1 78 ? 3.205 -20.984 -4.227 1 98.75 78 PRO B CA 1
ATOM 1571 C C . PRO B 1 78 ? 3.119 -22.5 -4.121 1 98.75 78 PRO B C 1
ATOM 1573 O O . PRO B 1 78 ? 2.723 -23.031 -3.08 1 98.75 78 PRO B O 1
ATOM 1576 N N . VAL B 1 79 ? 3.379 -23.203 -5.168 1 98.75 79 VAL B N 1
ATOM 1577 C CA . VAL B 1 79 ? 3.479 -24.656 -5.211 1 98.75 79 VAL B CA 1
ATOM 1578 C C . VAL B 1 79 ? 4.758 -25.062 -5.938 1 98.75 79 VAL B C 1
ATOM 1580 O O . VAL B 1 79 ? 5.293 -24.312 -6.746 1 98.75 79 VAL B O 1
ATOM 1583 N N . GLY B 1 80 ? 5.246 -26.234 -5.555 1 98.81 80 GLY B N 1
ATOM 1584 C CA . GLY B 1 80 ? 6.391 -26.75 -6.289 1 98.81 80 GLY B CA 1
ATOM 1585 C C . GLY B 1 80 ? 6.031 -27.266 -7.672 1 98.81 80 GLY B C 1
ATOM 1586 O O . GLY B 1 80 ? 4.93 -27.766 -7.887 1 98.81 80 GLY B O 1
ATOM 1587 N N . GLY B 1 81 ? 6.988 -27.219 -8.586 1 98.88 81 GLY B N 1
ATOM 1588 C CA . GLY B 1 81 ? 6.738 -27.734 -9.922 1 98.88 81 GLY B CA 1
ATOM 1589 C C . GLY B 1 81 ? 7.621 -27.094 -10.984 1 98.88 81 GLY B C 1
ATOM 1590 O O . GLY B 1 81 ? 8.555 -26.359 -10.656 1 98.88 81 GLY B O 1
ATOM 1591 N N . GLU B 1 82 ? 7.34 -27.406 -12.242 1 98.94 82 GLU B N 1
ATOM 1592 C CA . GLU B 1 82 ? 8.086 -26.938 -13.406 1 98.94 82 GLU B CA 1
ATOM 1593 C C . GLU B 1 82 ? 7.355 -25.797 -14.102 1 98.94 82 GLU B C 1
ATOM 1595 O O . GLU B 1 82 ? 6.145 -25.875 -14.328 1 98.94 82 GLU B O 1
ATOM 1600 N N . VAL B 1 83 ? 8.102 -24.688 -14.414 1 98.94 83 VAL B N 1
ATOM 1601 C CA . VAL B 1 83 ? 7.512 -23.578 -15.164 1 98.94 83 VAL B CA 1
ATOM 1602 C C . VAL B 1 83 ? 7.207 -24.031 -16.594 1 98.94 83 VAL B C 1
ATOM 1604 O O . VAL B 1 83 ? 8.109 -24.391 -17.344 1 98.94 83 VAL B O 1
ATOM 1607 N N . ILE B 1 84 ? 5.934 -23.906 -16.969 1 98.94 84 ILE B N 1
ATOM 1608 C CA . ILE B 1 84 ? 5.57 -24.422 -18.281 1 98.94 84 ILE B CA 1
ATOM 1609 C C . ILE B 1 84 ? 5.09 -23.281 -19.172 1 98.94 84 ILE B C 1
ATOM 1611 O O . ILE B 1 84 ? 4.953 -23.438 -20.391 1 98.94 84 ILE B O 1
ATOM 1615 N N . ALA B 1 85 ? 4.777 -22.188 -18.672 1 98.94 85 ALA B N 1
ATOM 1616 C CA . ALA B 1 85 ? 4.41 -20.969 -19.391 1 98.94 85 ALA B CA 1
ATOM 1617 C C . ALA B 1 85 ? 4.719 -19.719 -18.578 1 98.94 85 ALA B C 1
ATOM 1619 O O . ALA B 1 85 ? 4.707 -19.766 -17.344 1 98.94 85 ALA B O 1
ATOM 1620 N N . VAL B 1 86 ? 5.023 -18.594 -19.25 1 98.88 86 VAL B N 1
ATOM 1621 C CA . VAL B 1 86 ? 5.18 -17.281 -18.641 1 98.88 86 VAL B CA 1
ATOM 1622 C C . VAL B 1 86 ? 4.355 -16.25 -19.406 1 98.88 86 VAL B C 1
ATOM 1624 O O . VAL B 1 86 ? 4.129 -16.406 -20.609 1 98.88 86 VAL B O 1
ATOM 1627 N N . ASN B 1 87 ? 3.811 -15.297 -18.734 1 98.81 87 ASN B N 1
ATOM 1628 C CA . ASN B 1 87 ? 3.014 -14.25 -19.37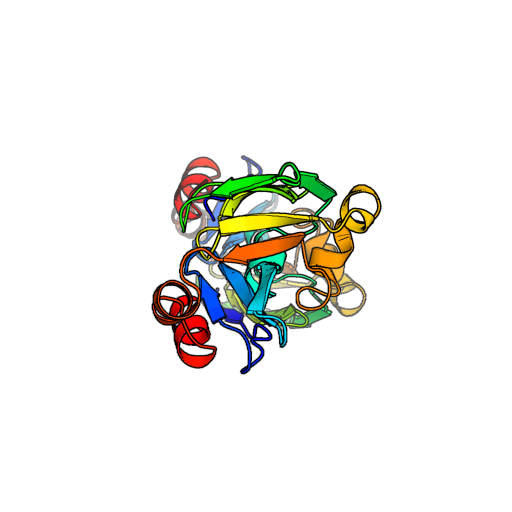5 1 98.81 87 ASN B CA 1
ATOM 1629 C C . ASN B 1 87 ? 3.895 -13.141 -19.938 1 98.81 87 ASN B C 1
ATOM 1631 O O . ASN B 1 87 ? 4.113 -12.125 -19.266 1 98.81 87 ASN B O 1
ATOM 1635 N N . GLU B 1 88 ? 4.246 -13.203 -21.125 1 98.38 88 GLU B N 1
ATOM 1636 C CA . GLU B 1 88 ? 5.199 -12.297 -21.75 1 98.38 88 GLU B CA 1
ATOM 1637 C C . GLU B 1 88 ? 4.602 -10.906 -21.938 1 98.38 88 GLU B C 1
ATOM 1639 O O . GLU B 1 88 ? 5.328 -9.938 -22.156 1 98.38 88 GLU B O 1
ATOM 1644 N N . GLU B 1 89 ? 3.283 -10.812 -21.922 1 98.44 89 GLU B N 1
ATOM 1645 C CA . GLU B 1 89 ? 2.623 -9.516 -22.031 1 98.44 89 GLU B CA 1
ATOM 1646 C C . GLU B 1 89 ? 3.086 -8.562 -20.922 1 98.44 89 GLU B C 1
ATOM 1648 O O . GLU B 1 89 ? 3.111 -7.348 -21.125 1 98.44 89 GLU B O 1
ATOM 1653 N N . LEU B 1 90 ? 3.502 -9.062 -19.812 1 98.62 90 LEU B N 1
ATOM 1654 C CA . LEU B 1 90 ? 3.867 -8.266 -18.641 1 98.62 90 LEU B CA 1
ATOM 1655 C C . LEU B 1 90 ? 5.188 -7.535 -18.875 1 98.62 90 LEU B C 1
ATOM 1657 O O . LEU B 1 90 ? 5.5 -6.566 -18.172 1 98.62 90 LEU B O 1
ATOM 1661 N N . ALA B 1 91 ? 6.027 -8.023 -19.781 1 96.81 91 ALA B N 1
ATOM 1662 C CA . ALA B 1 91 ? 7.266 -7.32 -20.109 1 96.81 91 ALA B CA 1
ATOM 1663 C C . ALA B 1 91 ? 6.977 -5.938 -20.688 1 96.81 91 ALA B C 1
ATOM 1665 O O . ALA B 1 91 ? 7.723 -4.988 -20.438 1 96.81 91 ALA B O 1
ATOM 1666 N N . GLY B 1 92 ? 5.949 -5.879 -21.406 1 97.56 92 GLY B N 1
ATOM 1667 C CA . GLY B 1 92 ? 5.582 -4.621 -22.031 1 97.56 92 GLY B CA 1
ATOM 1668 C C . GLY B 1 92 ? 4.488 -3.879 -21.297 1 97.56 92 GLY B C 1
ATOM 1669 O O . GLY B 1 92 ? 4.293 -2.678 -21.5 1 97.56 92 GLY B O 1
ATOM 1670 N N . SER B 1 93 ? 3.715 -4.598 -20.484 1 98.56 93 SER B N 1
ATOM 1671 C CA . SER B 1 93 ? 2.574 -4.027 -19.766 1 98.56 93 SER B CA 1
ATOM 1672 C C . SER B 1 93 ? 2.514 -4.527 -18.328 1 98.56 93 SER B C 1
ATOM 1674 O O . SER B 1 93 ? 1.529 -5.145 -17.922 1 98.56 93 SER B O 1
ATOM 1676 N N . PRO B 1 94 ? 3.559 -4.176 -17.5 1 98.56 94 PRO B N 1
ATOM 1677 C CA . PRO B 1 94 ? 3.576 -4.664 -16.125 1 98.56 94 PRO B CA 1
ATOM 1678 C C . PRO B 1 94 ? 2.447 -4.082 -15.273 1 98.56 94 PRO B C 1
ATOM 1680 O O . PRO B 1 94 ? 2.064 -4.672 -14.258 1 98.56 94 PRO B O 1
ATOM 1683 N N . GLU B 1 95 ? 1.79 -2.941 -15.695 1 97.44 95 GLU B N 1
ATOM 1684 C CA . GLU B 1 95 ? 0.721 -2.273 -14.961 1 97.44 95 GLU B CA 1
ATOM 1685 C C . GLU B 1 95 ? -0.541 -3.131 -14.922 1 97.44 95 GLU B C 1
ATOM 1687 O O . GLU B 1 95 ? -1.453 -2.865 -14.133 1 97.44 95 GLU B O 1
ATOM 1692 N N . LEU B 1 96 ? -0.614 -4.141 -15.805 1 98.5 96 LEU B N 1
ATOM 1693 C CA . LEU B 1 96 ? -1.739 -5.07 -15.781 1 98.5 96 LEU B CA 1
ATOM 1694 C C . LEU B 1 96 ? -1.844 -5.758 -14.422 1 98.5 96 LEU B C 1
ATOM 1696 O O . LEU B 1 96 ? -2.943 -6.094 -13.977 1 98.5 96 LEU B O 1
ATOM 1700 N N . LEU B 1 97 ? -0.69 -5.914 -13.711 1 98.25 97 LEU B N 1
ATOM 1701 C CA . LEU B 1 97 ? -0.712 -6.508 -12.375 1 98.25 97 LEU B CA 1
ATOM 1702 C C . LEU B 1 97 ? -1.468 -5.613 -11.398 1 98.25 97 LEU B C 1
ATOM 1704 O O . LEU B 1 97 ? -1.983 -6.094 -10.391 1 98.25 97 LEU B O 1
ATOM 1708 N N . ASN B 1 98 ? -1.413 -4.277 -11.664 1 95.56 98 ASN B N 1
ATOM 1709 C CA . ASN B 1 98 ? -2.186 -3.346 -10.844 1 95.56 98 ASN B CA 1
ATOM 1710 C C . ASN B 1 98 ? -3.658 -3.344 -11.242 1 95.56 98 ASN B C 1
ATOM 1712 O O . ASN B 1 98 ? -4.535 -3.479 -10.383 1 95.56 98 ASN B O 1
ATOM 1716 N N . SER B 1 99 ? -3.99 -3.217 -12.508 1 95.81 99 SER B N 1
ATOM 1717 C CA . SER B 1 99 ? -5.344 -2.945 -12.977 1 95.81 99 SER B CA 1
ATOM 1718 C C . SER B 1 99 ? -6.18 -4.219 -13.023 1 95.81 99 SER B C 1
ATOM 1720 O O . SER B 1 99 ? -7.402 -4.172 -12.875 1 95.81 99 SER B O 1
ATOM 1722 N N . GLU B 1 100 ? -5.551 -5.363 -13.25 1 97.56 100 GLU B N 1
ATOM 1723 C CA . GLU B 1 100 ? -6.242 -6.645 -13.383 1 97.56 100 GLU B CA 1
ATOM 1724 C C . GLU B 1 100 ? -5.504 -7.75 -12.641 1 97.56 100 GLU B C 1
ATOM 1726 O O . GLU B 1 100 ? -5.117 -8.758 -13.234 1 97.56 100 GLU B O 1
ATOM 1731 N N . PRO B 1 101 ? -5.402 -7.586 -11.305 1 97.75 101 PRO B N 1
ATOM 1732 C CA . PRO B 1 101 ? -4.516 -8.461 -10.539 1 97.75 101 PRO B CA 1
ATOM 1733 C C . PRO B 1 101 ? -4.879 -9.938 -10.68 1 97.75 101 PRO B C 1
ATOM 1735 O O . PRO B 1 101 ? -4.008 -10.805 -10.57 1 97.75 101 PRO B O 1
ATOM 1738 N N . TYR B 1 102 ? -6.098 -10.328 -10.992 1 98.5 102 TYR B N 1
ATOM 1739 C CA . TYR B 1 102 ? -6.473 -11.734 -11.016 1 98.5 102 TYR B CA 1
ATOM 1740 C C . TYR B 1 102 ? -6.609 -12.242 -12.453 1 98.5 102 TYR B C 1
ATOM 1742 O O . TYR B 1 102 ? -6.742 -13.445 -12.68 1 98.5 102 TYR B O 1
ATOM 1750 N N . ASN B 1 103 ? -6.562 -11.336 -13.367 1 98.06 103 ASN B N 1
ATOM 1751 C CA . ASN B 1 103 ? -6.457 -11.711 -14.773 1 98.06 103 ASN B CA 1
ATOM 1752 C C . ASN B 1 103 ? -5.008 -11.719 -15.25 1 98.06 103 ASN B C 1
ATOM 1754 O O . ASN B 1 103 ? -4.637 -12.492 -16.125 1 98.06 103 ASN B O 1
ATOM 1758 N N . ALA B 1 104 ? -4.203 -10.836 -14.68 1 98.31 104 ALA B N 1
ATOM 1759 C CA . ALA B 1 104 ? -2.789 -10.75 -15.039 1 98.31 104 ALA B CA 1
ATOM 1760 C C . ALA B 1 104 ? -1.97 -11.805 -14.305 1 98.31 104 ALA B C 1
ATOM 1762 O O . ALA B 1 104 ? -1.332 -11.508 -13.289 1 98.31 104 ALA B O 1
ATOM 1763 N N . TRP B 1 105 ? -1.953 -13.055 -14.875 1 98.88 105 TRP B N 1
ATOM 1764 C CA . TRP B 1 105 ? -1.121 -14.125 -14.344 1 98.88 105 TRP B CA 1
ATOM 1765 C C . TRP B 1 105 ? 0.346 -13.906 -14.695 1 98.88 105 TRP B C 1
ATOM 1767 O O . TRP B 1 105 ? 0.664 -13.117 -15.586 1 98.88 105 TRP B O 1
ATOM 1777 N N . ILE B 1 106 ? 1.27 -14.539 -13.977 1 98.88 106 ILE B N 1
ATOM 1778 C CA . ILE B 1 106 ? 2.697 -14.305 -14.156 1 98.88 106 ILE B CA 1
ATOM 1779 C C . ILE B 1 106 ? 3.35 -15.531 -14.781 1 98.88 106 ILE B C 1
ATOM 1781 O O . ILE B 1 106 ? 4.082 -15.422 -15.766 1 98.88 106 ILE B O 1
ATOM 1785 N N . PHE B 1 107 ? 3.131 -16.703 -14.211 1 98.94 107 PHE B N 1
ATOM 1786 C CA . PHE B 1 107 ? 3.629 -17.953 -14.789 1 98.94 107 PHE B CA 1
ATOM 1787 C C . PHE B 1 107 ? 2.703 -19.109 -14.445 1 98.94 107 PHE B C 1
ATOM 1789 O O . PHE B 1 107 ? 1.788 -18.969 -13.633 1 98.94 107 PHE B O 1
ATOM 1796 N N . LYS B 1 108 ? 2.895 -20.234 -15.172 1 98.94 108 LYS B N 1
ATOM 1797 C CA . LYS B 1 108 ? 2.166 -21.469 -14.93 1 98.94 108 LYS B CA 1
ATOM 1798 C C . LYS B 1 108 ? 3.119 -22.609 -14.562 1 98.94 108 LYS B C 1
ATOM 1800 O O . LYS B 1 108 ? 4.219 -22.703 -15.109 1 98.94 108 LYS B O 1
ATOM 1805 N N . LEU B 1 109 ? 2.627 -23.438 -13.703 1 98.94 109 LEU B N 1
ATOM 1806 C CA . LEU B 1 109 ? 3.428 -24.562 -13.242 1 98.94 109 LEU B CA 1
ATOM 1807 C C . LEU B 1 109 ? 2.748 -25.891 -13.578 1 98.94 109 LEU B C 1
ATOM 1809 O O . LEU B 1 109 ? 1.525 -26.016 -13.469 1 98.94 109 LEU B O 1
ATOM 1813 N N . LYS B 1 110 ? 3.52 -26.812 -14.047 1 98.88 110 LYS B N 1
ATOM 1814 C CA . LYS B 1 110 ? 3.168 -28.219 -13.844 1 98.88 110 LYS B CA 1
ATOM 1815 C C . LYS B 1 110 ? 3.559 -28.688 -12.438 1 98.88 110 LYS B C 1
ATOM 1817 O O . LYS B 1 110 ? 4.738 -28.906 -12.156 1 98.88 110 LYS B O 1
ATOM 1822 N N . PRO B 1 111 ? 2.623 -28.797 -11.578 1 98.75 111 PRO B N 1
ATOM 1823 C CA . PRO B 1 111 ? 2.955 -29.047 -10.18 1 98.75 111 PRO B CA 1
ATOM 1824 C C . PRO B 1 111 ? 3.508 -30.453 -9.938 1 98.75 111 PRO B C 1
ATOM 1826 O O . PRO B 1 111 ? 3.078 -31.406 -10.594 1 98.75 111 PRO B O 1
ATOM 1829 N N . SER B 1 112 ? 4.434 -30.562 -8.953 1 97.94 112 SER B N 1
ATOM 1830 C CA . SER B 1 112 ? 4.957 -31.859 -8.531 1 97.94 112 SER B CA 1
ATOM 1831 C C . SER B 1 112 ? 3.955 -32.594 -7.652 1 97.94 112 SER B C 1
ATOM 1833 O O . SER B 1 112 ? 3.848 -33.812 -7.715 1 97.94 112 SER B O 1
ATOM 1835 N N . ASN B 1 113 ? 3.277 -31.922 -6.855 1 95.25 113 ASN B N 1
ATOM 1836 C CA . ASN B 1 113 ? 2.223 -32.406 -5.977 1 95.25 113 ASN B CA 1
ATOM 1837 C C . ASN B 1 113 ? 1.18 -31.344 -5.688 1 95.25 113 ASN B C 1
ATOM 1839 O O . ASN B 1 113 ? 1.173 -30.75 -4.609 1 95.25 113 ASN B O 1
ATOM 1843 N N . ALA B 1 114 ? 0.235 -31.188 -6.641 1 92.75 114 ALA B N 1
ATOM 1844 C CA . ALA B 1 114 ? -0.711 -30.078 -6.602 1 92.75 114 ALA B CA 1
ATOM 1845 C C . ALA B 1 114 ? -1.587 -30.141 -5.352 1 92.75 114 ALA B C 1
ATOM 1847 O O . ALA B 1 114 ? -1.711 -29.172 -4.617 1 92.75 114 ALA B O 1
ATOM 1848 N N . ALA B 1 115 ? -2.15 -31.266 -5.117 1 93.88 115 ALA B N 1
ATOM 1849 C CA . ALA B 1 115 ? -3.115 -31.422 -4.031 1 93.88 115 ALA B CA 1
ATOM 1850 C C . ALA B 1 115 ? -2.486 -31.078 -2.684 1 93.88 115 ALA B C 1
ATOM 1852 O O . ALA B 1 115 ? -3.057 -30.312 -1.905 1 93.88 115 ALA B O 1
ATOM 1853 N N . ALA B 1 116 ? -1.312 -31.594 -2.453 1 96.25 116 ALA B N 1
ATOM 1854 C CA . ALA B 1 116 ? -0.639 -31.359 -1.178 1 96.25 116 ALA B CA 1
ATOM 1855 C C . ALA B 1 116 ? -0.249 -29.891 -1.016 1 96.25 116 ALA B C 1
ATOM 1857 O O . ALA B 1 116 ? -0.473 -29.297 0.041 1 96.25 116 ALA B O 1
ATOM 1858 N N . ASP B 1 117 ? 0.368 -29.344 -2.008 1 97.69 117 ASP B N 1
ATOM 1859 C CA . ASP B 1 117 ? 0.877 -27.984 -1.906 1 97.69 117 ASP B CA 1
ATOM 1860 C C . ASP B 1 117 ? -0.267 -26.969 -1.851 1 97.69 117 ASP B C 1
ATOM 1862 O O . ASP B 1 117 ? -0.213 -26.016 -1.087 1 97.69 117 ASP B O 1
ATOM 1866 N N . LEU B 1 118 ? -1.318 -27.156 -2.668 1 98.31 118 LEU B N 1
ATOM 1867 C CA . LEU B 1 118 ? -2.459 -26.25 -2.658 1 98.31 118 LEU B CA 1
ATOM 1868 C C . LEU B 1 118 ? -3.188 -26.297 -1.318 1 98.31 118 LEU B C 1
ATOM 1870 O O . LEU B 1 118 ? -3.727 -25.297 -0.858 1 98.31 118 LEU B O 1
ATOM 1874 N N . GLY B 1 119 ? -3.203 -27.484 -0.774 1 98.06 119 GLY B N 1
ATOM 1875 C CA . GLY B 1 119 ? -3.844 -27.672 0.518 1 98.06 119 GLY B CA 1
ATOM 1876 C C . GLY B 1 119 ? -3.203 -26.859 1.625 1 98.06 119 GLY B C 1
ATOM 1877 O O . GLY B 1 119 ? -3.84 -26.578 2.641 1 98.06 119 GLY B O 1
ATOM 1878 N N . LYS B 1 120 ? -1.933 -26.469 1.464 1 98.44 120 LYS B N 1
ATOM 1879 C CA . LYS B 1 120 ? -1.199 -25.688 2.459 1 98.44 120 LYS B CA 1
ATOM 1880 C C . LYS B 1 120 ? -1.474 -24.188 2.299 1 98.44 120 LYS B C 1
ATOM 1882 O O . LYS B 1 120 ? -1.151 -23.391 3.186 1 98.44 120 LYS B O 1
ATOM 1887 N N . LEU B 1 121 ? -2.002 -23.812 1.212 1 98.81 121 LEU B N 1
ATOM 1888 C CA . LEU B 1 121 ? -2.283 -22.406 0.943 1 98.81 121 LEU B CA 1
ATOM 1889 C C . LEU B 1 121 ? -3.59 -21.969 1.603 1 98.81 121 LEU B C 1
ATOM 1891 O O . LEU B 1 121 ? -4.414 -22.812 1.964 1 98.81 121 LEU B O 1
ATOM 1895 N N . LEU B 1 122 ? -3.768 -20.703 1.767 1 98.81 122 LEU B N 1
ATOM 1896 C CA . LEU B 1 122 ? -4.965 -20.141 2.373 1 98.81 122 LEU B CA 1
ATOM 1897 C C . LEU B 1 122 ? -6.105 -20.078 1.363 1 98.81 122 LEU B C 1
ATOM 1899 O O . LEU B 1 122 ? -5.883 -19.766 0.19 1 98.81 122 LEU B O 1
ATOM 1903 N N . ASP B 1 123 ? -7.301 -20.391 1.814 1 98.69 123 ASP B N 1
ATOM 1904 C CA . ASP B 1 123 ? -8.461 -20.047 0.999 1 98.69 123 ASP B CA 1
ATOM 1905 C C . ASP B 1 123 ? -8.789 -18.562 1.124 1 98.69 123 ASP B C 1
ATOM 1907 O O . ASP B 1 123 ? -8.078 -17.812 1.808 1 98.69 123 ASP B O 1
ATOM 1911 N N . ALA B 1 124 ? -9.797 -18.078 0.47 1 98.31 124 ALA B N 1
ATOM 1912 C CA . ALA B 1 124 ? -10.148 -16.672 0.434 1 98.31 124 ALA B CA 1
ATOM 1913 C C . ALA B 1 124 ? -10.375 -16.125 1.841 1 98.31 124 ALA B C 1
ATOM 1915 O O . ALA B 1 124 ? -9.891 -15.039 2.18 1 98.31 124 ALA B O 1
ATOM 1916 N N . ALA B 1 125 ? -11.109 -16.844 2.664 1 97.94 125 ALA B N 1
ATOM 1917 C CA . ALA B 1 125 ? -11.391 -16.406 4.027 1 97.94 125 ALA B CA 1
ATOM 1918 C C . ALA B 1 125 ? -10.109 -16.328 4.859 1 97.94 125 ALA B C 1
ATOM 1920 O O . ALA B 1 125 ? -9.898 -15.367 5.594 1 97.94 125 ALA B O 1
ATOM 1921 N N . GLY B 1 126 ? -9.297 -17.359 4.789 1 98.38 126 GLY B N 1
ATOM 1922 C CA . GLY B 1 126 ? -8.023 -17.375 5.496 1 98.38 126 GLY B CA 1
ATOM 1923 C C . GLY B 1 126 ? -7.098 -16.25 5.074 1 98.38 126 GLY B C 1
ATOM 1924 O O . GLY B 1 126 ? -6.434 -15.641 5.918 1 98.38 126 GLY B O 1
ATOM 1925 N N . TYR B 1 127 ? -7.086 -16 3.746 1 98.06 127 TYR B N 1
ATOM 1926 C CA . TYR B 1 127 ? -6.223 -14.945 3.242 1 98.06 127 TYR B CA 1
ATOM 1927 C C . TYR B 1 127 ? -6.719 -13.578 3.695 1 98.06 127 TYR B C 1
ATOM 1929 O O . TYR B 1 127 ? -5.926 -12.727 4.098 1 98.06 127 TYR B O 1
ATOM 1937 N N . LYS B 1 128 ? -8.008 -13.344 3.592 1 96.31 128 LYS B N 1
ATOM 1938 C CA . LYS B 1 128 ? -8.602 -12.102 4.082 1 96.31 128 LYS B CA 1
ATOM 1939 C C . LYS B 1 128 ? -8.195 -11.828 5.527 1 96.31 128 LYS B C 1
ATOM 1941 O O . LYS B 1 128 ? -7.809 -10.711 5.867 1 96.31 128 LYS B O 1
ATOM 1946 N N . ALA B 1 129 ? -8.25 -12.828 6.395 1 96 129 ALA B N 1
ATOM 1947 C CA . ALA B 1 129 ? -7.848 -12.711 7.793 1 96 129 ALA B CA 1
ATOM 1948 C C . ALA B 1 129 ? -6.359 -12.398 7.914 1 96 129 ALA B C 1
ATOM 1950 O O . ALA B 1 129 ? -5.957 -11.562 8.727 1 96 129 ALA B O 1
ATOM 1951 N N . ALA B 1 130 ? -5.52 -13.039 7.102 1 95.44 130 ALA B N 1
ATOM 1952 C CA . ALA B 1 130 ? -4.066 -12.898 7.152 1 95.44 130 ALA B CA 1
ATOM 1953 C C . ALA B 1 130 ? -3.645 -11.469 6.812 1 95.44 130 ALA B C 1
ATOM 1955 O O . ALA B 1 130 ? -2.645 -10.969 7.336 1 95.44 130 ALA B O 1
ATOM 1956 N N . ILE B 1 131 ? -4.422 -10.719 5.977 1 92.44 131 ILE B N 1
ATOM 1957 C CA . ILE B 1 131 ? -4.02 -9.375 5.574 1 92.44 131 ILE B CA 1
ATOM 1958 C C . ILE B 1 131 ? -4.773 -8.344 6.41 1 92.44 131 ILE B C 1
ATOM 1960 O O . ILE B 1 131 ? -4.711 -7.145 6.129 1 92.44 131 ILE B O 1
ATOM 1964 N N . GLY B 1 132 ? -5.465 -8.859 7.445 1 89 132 GLY B N 1
ATOM 1965 C CA . GLY B 1 132 ? -6.094 -7.977 8.414 1 89 132 GLY B CA 1
ATOM 1966 C C . GLY B 1 132 ? -7.387 -7.367 7.91 1 89 132 GLY B C 1
ATOM 1967 O O . GLY B 1 132 ? -7.727 -6.234 8.266 1 89 132 GLY B O 1
ATOM 1968 N N . GLU B 1 133 ? -7.996 -7.859 7.078 1 84.25 133 GLU B N 1
ATOM 1969 C CA . GLU B 1 133 ? -9.242 -7.344 6.52 1 84.25 133 GLU B CA 1
ATOM 1970 C C . GLU B 1 133 ? -10.43 -8.227 6.906 1 84.25 133 GLU B C 1
ATOM 1972 O O . GLU B 1 133 ? -10.258 -9.414 7.18 1 84.25 133 GLU B O 1
#

pLDDT: mean 95.87, std 6.09, range [65.5, 98.94]

Organism: NCBI:txid47879